Protein AF-A0A2V7JPR9-F1 (afdb_monomer)

Sequence (229 aa):
MPSESAWATNHPEKQADFDYRAVHLTAQTAKSLVQTFYNSAPTRSYFASCSNGGRQGLMEAERYPTDYDGILAGAPATHFGFGTFITGDFAAFEKRGGKIIIYHGGNDRPEANLEFFSSVRRRMGDTTVRNFLQLYVVPGMGHCGSGDEPNDIGQWVRPDDNPQHSLFSALEQWVENGVTPDGVIATKFAIDGDPKSSVVKTRRLCPYPQVAAWNRRGGAQDAANYECP

Nearest PDB structures (foldseek):
  6g21-assembly2_B  TM=9.063E-01  e=2.016E-18  Aspergillus oryzae RIB40
  4u39-assembly5_E  TM=3.024E-01  e=7.955E-01  Bacillus subtilis
  4u39-assembly3_C  TM=2.930E-01  e=1.027E+00  Bacillus subtilis
  7ojd-assembly1_A  TM=2.219E-01  e=2.684E-01  Staphylococcus aureus
  7oja-assembly1_A  TM=2.220E-01  e=5.421E-01  Staphylococcus aureus

Radius of gyration: 18.31 Å; Cα contacts (8 Å, |Δi|>4): 454; chains: 1; bounding box: 47×38×59 Å

Solvent-accessible surface area (backbone atoms only — not comparable to full-atom values): 12239 Å² total; per-residue (Å²): 129,82,59,96,63,57,79,43,65,97,27,71,69,55,42,41,34,73,42,58,45,47,64,54,54,49,45,57,50,50,46,52,49,43,23,66,75,69,75,43,67,72,94,72,40,74,43,73,35,41,33,67,43,7,26,44,44,53,39,37,37,52,76,40,38,85,66,39,39,27,31,40,21,22,41,44,42,48,79,44,75,77,91,37,62,62,88,60,62,40,62,69,17,45,76,75,61,25,33,37,40,35,37,32,18,54,64,46,73,41,63,66,57,56,50,48,55,51,48,29,32,73,72,65,32,65,72,55,35,69,74,28,47,47,38,33,66,36,60,50,6,25,78,80,27,59,61,91,33,33,38,43,33,35,78,57,98,60,88,91,63,45,44,57,41,7,56,50,42,23,43,50,39,28,58,77,70,66,46,73,73,77,42,36,34,19,35,21,37,73,42,82,89,36,88,88,42,56,80,73,34,32,35,42,38,18,50,58,91,38,60,51,43,72,71,83,77,59,60,91,52,40,28,91,33,36,44,61,115

Foldseek 3Di:
DPPPCNVPVVCVVVLCCLQAVVVVVVLVVVQVVCCVPVVDGDPFFEQFDEECSLLRQLSCLQPVLPSGQEYEREPYPCPDDRNNHRQLPNVVNLVVNGAYEYEYEPAAPCVVVVVVLVNNCVVVNPVSCQQHYFYWYHYQAYGQGDGPAQGQQQSDDDPPDDLQRHPVNVRVCCSPVVDHDQWHKRFDFPDGPDPVGDTDFIAIIGTPPWGWDACVPDDPRYRVRTDTD

Mean predicted aligned error: 4.13 Å

pLDDT: mean 93.52, std 7.87, range [44.34, 98.88]

Structure (mmCIF, N/CA/C/O backbone):
data_AF-A0A2V7JPR9-F1
#
_entry.id   AF-A0A2V7JPR9-F1
#
loop_
_atom_site.group_PDB
_atom_site.id
_atom_site.type_symbol
_atom_site.label_atom_id
_atom_site.label_alt_id
_atom_site.label_comp_id
_atom_site.label_asym_id
_atom_site.label_entity_id
_atom_site.label_seq_id
_atom_site.pdbx_PDB_ins_code
_atom_site.Cartn_x
_atom_site.Cartn_y
_atom_site.Cartn_z
_atom_site.occupancy
_atom_site.B_iso_or_equiv
_atom_site.auth_seq_id
_atom_site.auth_comp_id
_atom_site.auth_asym_id
_atom_site.auth_atom_id
_atom_site.pdbx_PDB_model_num
ATOM 1 N N . MET A 1 1 ? 24.780 16.606 21.761 1.00 44.34 1 MET A N 1
ATOM 2 C CA . MET A 1 1 ? 23.496 16.747 21.043 1.00 44.34 1 MET A CA 1
ATOM 3 C C . MET A 1 1 ? 22.529 15.745 21.654 1.00 44.34 1 MET A C 1
ATOM 5 O O . MET A 1 1 ? 23.002 14.653 21.958 1.00 44.34 1 MET A O 1
ATOM 9 N N . PRO A 1 2 ? 21.253 16.082 21.914 1.00 56.41 2 PRO A N 1
ATOM 10 C CA . PRO A 1 2 ? 20.282 15.060 22.297 1.00 56.41 2 PRO A CA 1
ATOM 11 C C . PRO A 1 2 ? 20.225 13.996 21.191 1.00 56.41 2 PRO A C 1
ATOM 13 O O . PRO A 1 2 ? 20.361 14.343 20.018 1.00 56.41 2 PRO A O 1
ATOM 16 N N . SER A 1 3 ? 20.073 12.717 21.546 1.00 73.50 3 SER A N 1
ATOM 17 C CA . SER A 1 3 ? 19.826 11.682 20.537 1.00 73.50 3 SER A CA 1
ATOM 18 C C . SER A 1 3 ? 18.516 11.989 19.808 1.00 73.50 3 SER A C 1
ATOM 20 O O . SER A 1 3 ? 17.591 12.538 20.409 1.00 73.50 3 SER A O 1
ATOM 22 N N . GLU A 1 4 ? 18.404 11.611 18.534 1.00 70.94 4 GLU A N 1
ATOM 23 C CA . GLU A 1 4 ? 17.178 11.811 17.736 1.00 70.94 4 GLU A CA 1
ATOM 24 C C . GLU A 1 4 ? 15.924 11.197 18.395 1.00 70.94 4 GLU A C 1
ATOM 26 O O . GLU A 1 4 ? 14.803 11.626 18.145 1.00 70.94 4 GLU A O 1
ATOM 31 N N . SER A 1 5 ? 16.110 10.240 19.308 1.00 77.81 5 SER A N 1
ATOM 32 C CA . SER A 1 5 ? 15.065 9.572 20.090 1.00 77.81 5 SER A CA 1
ATOM 33 C C . SER A 1 5 ? 14.704 10.241 21.426 1.00 77.81 5 SER A C 1
ATOM 35 O O . SER A 1 5 ? 13.838 9.736 22.140 1.00 77.81 5 SER A O 1
ATOM 37 N N . ALA A 1 6 ? 15.325 11.367 21.798 1.00 85.38 6 ALA A N 1
ATOM 38 C CA . ALA A 1 6 ? 15.139 11.985 23.117 1.00 85.38 6 ALA A CA 1
ATOM 39 C C . ALA A 1 6 ? 13.687 12.415 23.407 1.00 85.38 6 ALA A C 1
ATOM 41 O O . ALA A 1 6 ? 13.301 12.518 24.569 1.00 85.38 6 ALA A O 1
ATOM 42 N N . TRP A 1 7 ? 12.871 12.625 22.368 1.00 88.44 7 TRP A N 1
ATOM 43 C CA . TRP A 1 7 ? 11.451 12.952 22.508 1.00 88.44 7 TRP A CA 1
ATOM 44 C C . TRP A 1 7 ? 10.634 11.830 23.166 1.00 88.44 7 TRP A C 1
ATOM 46 O O . TRP A 1 7 ? 9.613 12.130 23.783 1.00 88.44 7 TRP A O 1
ATOM 56 N N . ALA A 1 8 ? 11.068 10.571 23.034 1.00 87.12 8 ALA A N 1
ATOM 57 C CA . ALA A 1 8 ? 10.346 9.389 23.501 1.00 87.12 8 ALA A CA 1
ATOM 58 C C . ALA A 1 8 ? 10.724 8.988 24.934 1.00 87.12 8 ALA A C 1
ATOM 60 O O . ALA A 1 8 ? 9.938 8.341 25.627 1.00 87.12 8 ALA A O 1
ATOM 61 N N . THR A 1 9 ? 11.920 9.352 25.399 1.00 87.44 9 THR A N 1
ATOM 62 C CA . THR A 1 9 ? 12.427 8.958 26.719 1.00 87.44 9 THR A CA 1
ATOM 63 C C . THR A 1 9 ? 11.515 9.480 27.829 1.00 87.44 9 THR A C 1
ATOM 65 O O . THR A 1 9 ? 11.311 10.683 27.940 1.00 87.44 9 THR A O 1
ATOM 68 N N . ASN A 1 10 ? 10.986 8.582 28.667 1.00 89.19 10 ASN A N 1
ATOM 69 C CA . ASN A 1 10 ? 10.037 8.894 29.750 1.00 89.19 10 ASN A CA 1
ATOM 70 C C . ASN A 1 10 ? 8.722 9.567 29.296 1.00 89.19 10 ASN A C 1
ATOM 72 O O . ASN A 1 10 ? 8.039 10.180 30.112 1.00 89.19 10 ASN A O 1
ATOM 76 N N . HIS A 1 11 ? 8.352 9.416 28.020 1.00 91.62 11 HIS A N 1
ATOM 77 C CA . HIS A 1 11 ? 7.120 9.949 27.430 1.00 91.62 11 HIS A CA 1
ATOM 78 C C . HIS A 1 11 ? 6.268 8.823 26.815 1.00 91.62 11 HIS A C 1
ATOM 80 O O . HIS A 1 11 ? 6.184 8.715 25.585 1.00 91.62 11 HIS A O 1
ATOM 86 N N . PRO A 1 12 ? 5.660 7.943 27.636 1.00 90.44 12 PRO A N 1
ATOM 87 C CA . PRO A 1 12 ? 4.890 6.796 27.147 1.00 90.44 12 PRO A CA 1
ATOM 88 C C . PRO A 1 12 ? 3.707 7.198 26.253 1.00 90.44 12 PRO A C 1
ATOM 90 O O . PRO A 1 12 ? 3.334 6.455 25.350 1.00 90.44 12 PRO A O 1
ATOM 93 N N . GLU A 1 13 ? 3.137 8.385 26.455 1.00 93.81 13 GLU A N 1
ATOM 94 C CA . GLU A 1 13 ? 2.091 8.946 25.605 1.00 93.81 13 GLU A CA 1
ATOM 95 C C . GLU A 1 13 ? 2.584 9.218 24.182 1.00 93.81 13 GLU A C 1
ATOM 97 O O . GLU A 1 13 ? 1.900 8.851 23.230 1.00 93.81 13 GLU A O 1
ATOM 102 N N . LYS A 1 14 ? 3.788 9.781 24.031 1.00 92.62 14 LYS A N 1
ATOM 103 C CA . LYS A 1 14 ? 4.365 10.058 22.713 1.00 92.62 14 LYS A CA 1
ATOM 104 C C . LYS A 1 14 ? 4.789 8.767 22.023 1.00 92.62 14 LYS A C 1
ATOM 106 O O . LYS A 1 14 ? 4.638 8.655 20.811 1.00 92.62 14 LYS A O 1
ATOM 111 N N . GLN A 1 15 ? 5.316 7.805 22.786 1.00 89.62 15 GLN A N 1
ATOM 112 C CA . GLN A 1 15 ? 5.610 6.465 22.269 1.00 89.62 15 GLN A CA 1
ATOM 113 C C . GLN A 1 15 ? 4.332 5.841 21.704 1.00 89.62 15 GLN A C 1
ATOM 115 O O . GLN A 1 15 ? 4.295 5.496 20.534 1.00 89.62 15 GLN A O 1
ATOM 120 N N . ALA A 1 16 ? 3.239 5.825 22.474 1.00 91.94 16 ALA A N 1
ATOM 121 C CA . ALA A 1 16 ? 1.956 5.317 21.993 1.00 91.94 16 ALA A CA 1
ATOM 122 C C . ALA A 1 16 ? 1.450 6.053 20.739 1.00 91.94 16 ALA A C 1
ATOM 124 O O . ALA A 1 16 ? 0.944 5.402 19.824 1.00 91.94 16 ALA A O 1
ATOM 125 N N . ASP A 1 17 ? 1.594 7.383 20.673 1.00 94.19 17 ASP A N 1
ATOM 126 C CA . ASP A 1 17 ? 1.234 8.175 19.488 1.00 94.19 17 ASP A CA 1
ATOM 127 C C . ASP A 1 17 ? 2.016 7.754 18.247 1.00 94.19 17 ASP A C 1
ATOM 129 O O . ASP A 1 17 ? 1.410 7.519 17.200 1.00 94.19 17 ASP A O 1
ATOM 133 N N . PHE A 1 18 ? 3.334 7.609 18.368 1.00 91.81 18 PHE A N 1
ATOM 134 C CA . PHE A 1 18 ? 4.186 7.159 17.273 1.00 91.81 18 PHE A CA 1
ATOM 135 C C . PHE A 1 18 ? 3.896 5.708 16.878 1.00 91.81 18 PHE A C 1
ATOM 137 O O . PHE A 1 18 ? 3.813 5.395 15.687 1.00 91.81 18 PHE A O 1
ATOM 144 N N . ASP A 1 19 ? 3.715 4.833 17.866 1.00 90.56 19 ASP A N 1
ATOM 145 C CA . ASP A 1 19 ? 3.612 3.398 17.661 1.00 90.56 19 ASP A CA 1
ATOM 146 C C . ASP A 1 19 ? 2.301 3.025 16.969 1.00 90.56 19 ASP A C 1
ATOM 148 O O . ASP A 1 19 ? 2.327 2.268 15.996 1.00 90.56 19 ASP A O 1
ATOM 152 N N . TYR A 1 20 ? 1.167 3.559 17.435 1.00 93.25 20 TYR A N 1
ATOM 153 C CA . TYR A 1 20 ? -0.151 3.125 16.956 1.00 93.25 20 TYR A CA 1
ATOM 154 C C . TYR A 1 20 ? -1.295 4.139 17.118 1.00 93.25 20 TYR A C 1
ATOM 156 O O . TYR A 1 20 ? -2.295 4.025 16.423 1.00 93.25 20 TYR A O 1
ATOM 164 N N . ARG A 1 21 ? -1.226 5.105 18.041 1.00 95.75 21 ARG A N 1
ATOM 165 C CA . ARG A 1 21 ? -2.411 5.895 18.425 1.00 95.75 21 ARG A CA 1
ATOM 166 C C . ARG A 1 21 ? -2.691 7.070 17.489 1.00 95.75 21 ARG A C 1
ATOM 168 O O . ARG A 1 21 ? -3.856 7.397 17.274 1.00 95.75 21 ARG A O 1
ATOM 175 N N . ALA A 1 22 ? -1.666 7.715 16.931 1.00 97.06 22 ALA A N 1
ATOM 176 C CA . ALA A 1 22 ? -1.871 8.944 16.162 1.00 97.06 22 ALA A CA 1
ATOM 177 C C . ALA A 1 22 ? -2.653 8.714 14.857 1.00 97.06 22 ALA A C 1
ATOM 179 O O . ALA A 1 22 ? -3.511 9.529 14.506 1.00 97.06 22 ALA A O 1
ATOM 180 N N . VAL A 1 23 ? -2.388 7.611 14.148 1.00 97.94 23 VAL A N 1
ATOM 181 C CA . VAL A 1 23 ? -3.058 7.307 12.872 1.00 97.94 23 VAL A CA 1
ATOM 182 C C . VAL A 1 23 ? -4.518 6.922 13.109 1.00 97.94 23 VAL A C 1
ATOM 184 O O . VAL A 1 23 ? -5.390 7.535 12.496 1.00 97.94 23 VAL A O 1
ATOM 187 N N . HIS A 1 24 ? -4.786 6.062 14.090 1.00 98.44 24 HIS A N 1
ATOM 188 C CA . HIS A 1 24 ? -6.134 5.755 14.570 1.00 98.44 24 HIS A CA 1
ATOM 189 C C . HIS A 1 24 ? -6.972 7.003 14.894 1.00 98.44 24 HIS A C 1
ATOM 191 O O . HIS A 1 24 ? -8.067 7.204 14.362 1.00 98.44 24 HIS A O 1
ATOM 197 N N . LEU A 1 25 ? -6.450 7.900 15.743 1.00 98.56 25 LEU A N 1
ATOM 198 C CA . LEU A 1 25 ? -7.166 9.126 16.116 1.00 98.56 25 LEU A CA 1
ATOM 199 C C . LEU A 1 25 ? -7.398 10.042 14.909 1.00 98.56 25 LEU A C 1
ATOM 201 O O . LEU A 1 25 ? -8.446 10.688 14.816 1.00 98.56 25 LEU A O 1
ATOM 205 N N . THR A 1 26 ? -6.452 10.073 13.969 1.00 98.44 26 THR A N 1
ATOM 206 C CA . THR A 1 26 ? -6.608 10.799 12.705 1.00 98.44 26 THR A CA 1
ATOM 207 C C . THR A 1 26 ? -7.747 10.207 11.877 1.00 98.44 26 THR A C 1
ATOM 209 O O . THR A 1 26 ? -8.613 10.958 11.432 1.00 98.44 26 THR A O 1
ATOM 212 N N . ALA A 1 27 ? -7.809 8.879 11.733 1.00 98.44 27 ALA A N 1
ATOM 213 C CA . ALA A 1 27 ? -8.867 8.189 10.999 1.00 98.44 27 ALA A CA 1
ATOM 214 C C . ALA A 1 27 ? -10.252 8.478 11.599 1.00 98.44 27 ALA A C 1
ATOM 216 O O . ALA A 1 27 ? -11.172 8.888 10.888 1.00 98.44 27 ALA A O 1
ATOM 217 N N . GLN A 1 28 ? -10.397 8.333 12.920 1.00 98.56 28 GLN A N 1
ATOM 218 C CA . GLN A 1 28 ? -11.654 8.604 13.623 1.00 98.56 28 GLN A CA 1
ATOM 219 C C . GLN A 1 28 ? -12.096 10.064 13.478 1.00 98.56 28 GLN A C 1
ATOM 221 O O . GLN A 1 28 ? -13.255 10.342 13.155 1.00 98.56 28 GLN A O 1
ATOM 226 N N . THR A 1 29 ? -11.166 11.001 13.673 1.00 98.50 29 THR A N 1
ATOM 227 C CA . THR A 1 29 ? -11.451 12.437 13.579 1.00 98.50 29 THR A CA 1
ATOM 228 C C . THR A 1 29 ? -11.839 12.821 12.154 1.00 98.50 29 THR A C 1
ATOM 230 O O . THR A 1 29 ? -12.856 13.484 11.954 1.00 98.50 29 THR A O 1
ATOM 233 N N . ALA A 1 30 ? -11.089 12.355 11.152 1.00 98.19 30 ALA A N 1
ATOM 234 C CA . ALA A 1 30 ? -11.372 12.632 9.748 1.00 98.19 30 ALA A CA 1
ATOM 235 C C . ALA A 1 30 ? -12.748 12.097 9.330 1.00 98.19 30 ALA A C 1
ATOM 237 O O . ALA A 1 30 ? -13.525 12.829 8.722 1.00 98.19 30 ALA A O 1
ATOM 238 N N . LYS A 1 31 ? -13.102 10.863 9.715 1.00 98.50 31 LYS A N 1
ATOM 239 C CA . LYS A 1 31 ? -14.428 10.286 9.429 1.00 98.50 31 LYS A CA 1
ATOM 240 C C . LYS A 1 31 ? -15.564 11.099 10.053 1.00 98.50 31 LYS A C 1
ATOM 242 O O . LYS A 1 31 ? -16.579 11.324 9.397 1.00 98.50 31 LYS A O 1
ATOM 247 N N . SER A 1 32 ? -15.383 11.581 11.285 1.00 98.31 32 SER A N 1
ATOM 248 C CA . SER A 1 32 ? -16.358 12.449 11.960 1.00 98.31 32 SER A CA 1
ATOM 249 C C . SER A 1 32 ? -16.533 13.795 11.242 1.00 98.31 32 SER A C 1
ATOM 251 O O . SER A 1 32 ? -17.659 14.249 11.011 1.00 98.31 32 SER A O 1
ATOM 253 N N . LEU A 1 33 ? -15.425 14.409 10.812 1.00 98.38 33 LEU A N 1
ATOM 254 C CA . LEU A 1 33 ? -15.447 15.653 10.041 1.00 98.38 33 LEU A CA 1
ATOM 255 C C . LEU A 1 33 ? -16.121 15.466 8.676 1.00 98.38 33 LEU A C 1
ATOM 257 O O . LEU A 1 33 ? -16.974 16.273 8.314 1.00 98.38 33 LEU A O 1
ATOM 261 N N . VAL A 1 34 ? -15.803 14.388 7.953 1.00 98.31 34 VAL A N 1
ATOM 262 C CA . VAL A 1 34 ? -16.438 14.037 6.670 1.00 98.31 34 VAL A CA 1
ATOM 263 C C . VAL A 1 34 ? -17.946 13.857 6.845 1.00 98.31 34 VAL A C 1
ATOM 265 O O . VAL A 1 34 ? -18.715 14.487 6.122 1.00 98.31 34 VAL A O 1
ATOM 268 N N . GLN A 1 35 ? -18.379 13.083 7.846 1.00 97.81 35 GLN A N 1
ATOM 269 C CA . GLN A 1 35 ? -19.799 12.891 8.156 1.00 97.81 35 GLN A CA 1
ATOM 270 C C . GLN A 1 35 ? -20.510 14.213 8.451 1.00 97.81 35 GLN A C 1
ATOM 272 O O . GLN A 1 35 ? -21.629 14.422 7.989 1.00 97.81 35 GLN A O 1
ATOM 277 N N . THR A 1 36 ? -19.875 15.100 9.215 1.00 98.25 36 THR A N 1
ATOM 278 C CA . THR A 1 36 ? -20.460 16.394 9.589 1.00 98.25 36 THR A CA 1
ATOM 279 C C . THR A 1 36 ? -20.555 17.332 8.388 1.00 98.25 36 THR A C 1
ATOM 281 O O . THR A 1 36 ? -21.572 17.991 8.198 1.00 98.25 36 THR A O 1
ATOM 284 N N . PHE A 1 37 ? -19.508 17.387 7.565 1.00 98.38 37 PHE A N 1
ATOM 285 C CA . PHE A 1 37 ? -19.422 18.316 6.442 1.00 98.38 37 PHE A CA 1
ATOM 286 C C . PHE A 1 37 ? -20.285 17.885 5.249 1.00 98.38 37 PHE A C 1
ATOM 288 O O . PHE A 1 37 ? -20.981 18.711 4.664 1.00 98.38 37 PHE A O 1
ATOM 295 N N . TYR A 1 38 ? -20.269 16.595 4.901 1.00 97.88 38 TYR A N 1
ATOM 296 C CA . TYR A 1 38 ? -20.992 16.051 3.744 1.00 97.88 38 TYR A CA 1
ATOM 297 C C . TYR A 1 38 ? -22.357 15.450 4.096 1.00 97.88 38 TYR A C 1
ATOM 299 O O . TYR A 1 38 ? -23.067 14.983 3.208 1.00 97.88 38 TYR A O 1
ATOM 307 N N . ASN A 1 39 ? -22.728 15.435 5.380 1.00 97.62 39 ASN A N 1
ATOM 308 C CA . ASN A 1 39 ? -23.934 14.780 5.892 1.00 97.62 39 ASN A CA 1
ATOM 309 C C . ASN A 1 39 ? -24.021 13.273 5.548 1.00 97.62 39 ASN A C 1
ATOM 311 O O . ASN A 1 39 ? -25.103 12.691 5.509 1.00 97.62 39 ASN A O 1
ATOM 315 N N . SER A 1 40 ? -22.876 12.632 5.297 1.00 97.75 40 SER A N 1
ATOM 316 C CA . SER A 1 40 ? -22.760 11.201 5.010 1.00 97.75 40 SER A CA 1
ATOM 317 C C . SER A 1 40 ? -21.389 10.684 5.426 1.00 97.75 40 SER A C 1
ATOM 319 O O . SER A 1 40 ? -20.372 11.337 5.189 1.00 97.75 40 SER A O 1
ATOM 321 N N . ALA A 1 41 ? -21.357 9.486 6.002 1.00 95.50 41 ALA A N 1
ATOM 322 C CA . ALA A 1 41 ? -20.122 8.790 6.320 1.00 95.50 41 ALA A CA 1
ATOM 323 C C . ALA A 1 41 ? -19.415 8.399 5.016 1.00 95.50 41 ALA A C 1
ATOM 325 O O . ALA A 1 41 ? -20.089 8.177 4.000 1.00 95.50 41 ALA A O 1
ATOM 326 N N . PRO A 1 42 ? -18.076 8.283 5.025 1.00 96.88 42 PRO A N 1
ATOM 327 C CA . PRO A 1 42 ? -17.374 7.704 3.893 1.00 96.88 42 PRO A CA 1
ATOM 328 C C . PRO A 1 42 ? -17.858 6.268 3.666 1.00 96.88 42 PRO A C 1
ATOM 330 O O . PRO A 1 42 ? -17.981 5.484 4.607 1.00 96.88 42 PRO A O 1
ATOM 333 N N . THR A 1 43 ? -18.131 5.922 2.410 1.00 96.69 43 THR A N 1
ATOM 334 C CA . THR A 1 43 ? -18.538 4.565 2.016 1.00 96.69 43 THR A CA 1
ATOM 335 C C . THR A 1 43 ? -17.372 3.583 2.066 1.00 96.69 43 THR A C 1
ATOM 337 O O . THR A 1 43 ? -17.589 2.396 2.313 1.00 96.69 43 THR A O 1
ATOM 340 N N . ARG A 1 44 ? -16.151 4.078 1.838 1.00 97.62 44 ARG A N 1
ATOM 341 C CA . ARG A 1 44 ? -14.880 3.360 1.951 1.00 97.62 44 ARG A CA 1
ATOM 342 C C . ARG A 1 44 ? -13.804 4.268 2.533 1.00 97.62 44 ARG A C 1
ATOM 344 O O . ARG A 1 44 ? -13.884 5.490 2.413 1.00 97.62 44 ARG A O 1
ATOM 351 N N . SER A 1 45 ? -12.794 3.676 3.158 1.00 98.31 45 SER A N 1
ATOM 352 C CA . SER A 1 45 ? -11.637 4.394 3.690 1.00 98.31 45 SER A CA 1
ATOM 353 C C . SER A 1 45 ? -10.336 3.699 3.301 1.00 98.31 45 SER A C 1
ATOM 355 O O . SER A 1 45 ? -10.219 2.483 3.426 1.00 98.31 45 SER A O 1
ATOM 357 N N . TYR A 1 46 ? -9.350 4.473 2.849 1.00 98.19 46 TYR A N 1
ATOM 358 C CA . TYR A 1 46 ? -8.080 3.954 2.346 1.00 98.19 46 TYR A CA 1
ATOM 359 C C . TYR A 1 46 ? -6.892 4.602 3.050 1.00 98.19 46 TYR A C 1
ATOM 361 O O . TYR A 1 46 ? -6.929 5.788 3.378 1.00 98.19 46 TYR A O 1
ATOM 369 N N . PHE A 1 47 ? -5.828 3.824 3.236 1.00 98.19 47 PHE A N 1
ATOM 370 C CA . PHE A 1 47 ? -4.535 4.301 3.712 1.00 98.19 47 PHE A CA 1
ATOM 371 C C . PHE A 1 47 ? -3.459 3.964 2.680 1.00 98.19 47 PHE A C 1
ATOM 373 O O . PHE A 1 47 ? -3.353 2.817 2.251 1.00 98.19 47 PHE A O 1
ATOM 380 N N . ALA A 1 48 ? -2.636 4.937 2.298 1.00 97.12 48 ALA A N 1
ATOM 381 C CA . ALA A 1 48 ? -1.520 4.731 1.381 1.00 97.12 48 ALA A CA 1
ATOM 382 C C . ALA A 1 48 ? -0.304 5.516 1.865 1.00 97.12 48 ALA A C 1
ATOM 384 O O . ALA A 1 48 ? -0.347 6.741 1.977 1.00 97.12 48 ALA A O 1
ATOM 385 N N . SER A 1 49 ? 0.774 4.810 2.195 1.00 96.81 49 SER A N 1
ATOM 386 C CA . SER A 1 49 ? 2.019 5.438 2.638 1.00 96.81 49 SER A CA 1
ATOM 387 C C . SER A 1 49 ? 3.190 4.467 2.525 1.00 96.81 49 SER A C 1
ATOM 389 O O . SER A 1 49 ? 3.008 3.289 2.218 1.00 96.81 49 SER A O 1
ATOM 391 N N . CYS A 1 50 ? 4.403 4.953 2.777 1.00 97.44 50 CYS A N 1
ATOM 392 C CA . CYS A 1 50 ? 5.626 4.175 2.641 1.00 97.44 50 CYS A CA 1
ATOM 393 C C . CYS A 1 50 ? 6.552 4.303 3.861 1.00 97.44 50 CYS A C 1
ATOM 395 O O . CYS A 1 50 ? 6.416 5.232 4.658 1.00 97.44 50 CYS A O 1
ATOM 397 N N . SER A 1 51 ? 7.499 3.375 4.026 1.00 95.62 51 SER A N 1
ATOM 398 C CA . SER A 1 51 ? 8.502 3.374 5.093 1.00 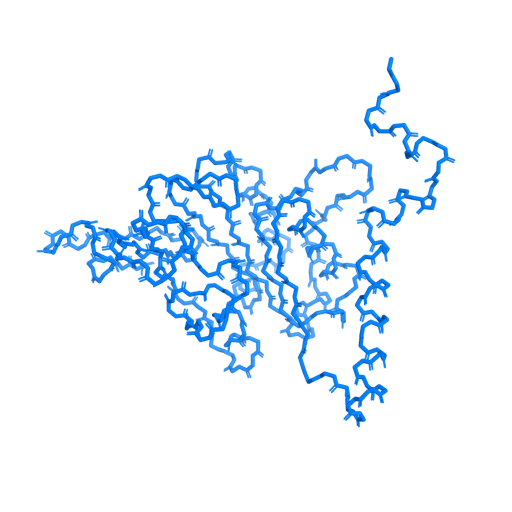95.62 51 SER A CA 1
ATOM 399 C C . SER A 1 51 ? 7.853 3.218 6.474 1.00 95.62 51 SER A C 1
ATOM 401 O O . SER A 1 51 ? 7.081 2.279 6.705 1.00 95.62 51 SER A O 1
ATOM 403 N N . ASN A 1 52 ? 8.091 4.148 7.402 1.00 94.56 52 ASN A N 1
ATOM 404 C CA . ASN A 1 52 ? 7.349 4.196 8.663 1.00 94.56 52 ASN A CA 1
ATOM 405 C C . ASN A 1 52 ? 5.830 4.329 8.444 1.00 94.56 52 ASN A C 1
ATOM 407 O O . ASN A 1 52 ? 5.050 3.779 9.214 1.00 94.56 52 ASN A O 1
ATOM 411 N N . GLY A 1 53 ? 5.400 4.988 7.367 1.00 96.00 53 GLY A N 1
ATOM 412 C CA . GLY A 1 53 ? 3.993 5.036 6.987 1.00 96.00 53 GLY A CA 1
ATOM 413 C C . GLY A 1 53 ? 3.450 3.670 6.568 1.00 96.00 53 GLY A C 1
ATOM 414 O O . GLY A 1 53 ? 2.353 3.299 6.969 1.00 96.00 53 GLY A O 1
ATOM 415 N N . GLY A 1 54 ? 4.237 2.863 5.849 1.00 97.06 54 GLY A N 1
ATOM 416 C CA . GLY A 1 54 ? 3.863 1.483 5.523 1.00 97.06 54 GLY A CA 1
ATOM 417 C C . GLY A 1 54 ? 3.675 0.633 6.784 1.00 97.06 54 GLY A C 1
ATOM 418 O O . GLY A 1 54 ? 2.703 -0.112 6.896 1.00 97.06 54 GLY A O 1
ATOM 419 N N . ARG A 1 55 ? 4.558 0.803 7.778 1.00 96.38 55 ARG A N 1
ATOM 420 C CA . ARG A 1 55 ? 4.402 0.189 9.106 1.00 96.38 55 ARG A CA 1
ATOM 421 C C . ARG A 1 55 ? 3.122 0.660 9.799 1.00 96.38 55 ARG A C 1
ATOM 423 O O . ARG A 1 55 ? 2.389 -0.165 10.329 1.00 96.38 55 ARG A O 1
ATOM 430 N N . GLN A 1 56 ? 2.841 1.961 9.795 1.00 97.25 56 GLN A N 1
ATOM 431 C CA . GLN A 1 56 ? 1.613 2.501 10.379 1.00 97.25 56 GLN A CA 1
ATOM 432 C C . GLN A 1 56 ? 0.366 1.889 9.733 1.00 97.25 56 GLN A C 1
ATOM 434 O O . GLN A 1 56 ? -0.508 1.438 10.459 1.00 97.25 56 GLN A O 1
ATOM 439 N N . GLY A 1 57 ? 0.320 1.770 8.403 1.00 97.88 57 GLY A N 1
ATOM 440 C CA . GLY A 1 57 ? -0.791 1.111 7.713 1.00 97.88 57 GLY A CA 1
ATOM 441 C C . GLY A 1 57 ? -0.996 -0.335 8.175 1.00 97.88 57 GLY A C 1
ATOM 442 O O . GLY A 1 57 ? -2.107 -0.731 8.510 1.00 97.88 57 GLY A O 1
ATOM 443 N N . LEU A 1 58 ? 0.079 -1.120 8.275 1.00 97.88 58 LEU A N 1
ATOM 444 C CA . LEU A 1 58 ? -0.015 -2.490 8.790 1.00 97.88 58 LEU A CA 1
ATOM 445 C C . LEU A 1 58 ? -0.407 -2.544 10.280 1.00 97.88 58 LEU A C 1
ATOM 447 O O . LEU A 1 58 ? -1.155 -3.431 10.680 1.00 97.88 58 LEU A O 1
ATOM 451 N N . MET A 1 59 ? 0.040 -1.590 11.100 1.00 96.81 59 MET A N 1
ATOM 452 C CA . MET A 1 59 ? -0.391 -1.473 12.498 1.00 96.81 59 MET A CA 1
ATOM 453 C C . MET A 1 59 ? -1.894 -1.182 12.606 1.00 96.81 59 MET A C 1
ATOM 455 O O . MET A 1 59 ? -2.567 -1.769 13.450 1.00 96.81 59 MET A O 1
ATOM 459 N N . GLU A 1 60 ? -2.439 -0.330 11.735 1.00 98.44 60 GLU A N 1
ATOM 460 C CA . GLU A 1 60 ? -3.881 -0.069 11.669 1.00 98.44 60 GLU A CA 1
ATOM 461 C C . GLU A 1 60 ? -4.654 -1.346 11.313 1.00 98.44 60 GLU A C 1
ATOM 463 O O . GLU A 1 60 ? -5.640 -1.656 11.974 1.00 98.44 60 GLU A O 1
ATOM 468 N N . ALA A 1 61 ? -4.180 -2.148 10.351 1.00 98.44 61 ALA A N 1
ATOM 469 C CA . ALA A 1 61 ? -4.813 -3.433 10.035 1.00 98.44 61 ALA A CA 1
ATOM 470 C C . ALA A 1 61 ? -4.842 -4.395 11.237 1.00 98.44 61 ALA A C 1
ATOM 472 O O . ALA A 1 61 ? -5.863 -5.031 11.495 1.00 98.44 61 ALA A O 1
ATOM 473 N N . GLU A 1 62 ? -3.732 -4.517 11.967 1.00 96.69 62 GLU A N 1
ATOM 474 C CA . GLU A 1 62 ? -3.616 -5.450 13.096 1.00 96.69 62 GLU A CA 1
ATOM 475 C C . GLU A 1 62 ? -4.409 -4.981 14.324 1.00 96.69 62 GLU A C 1
ATOM 477 O O . GLU A 1 62 ? -5.098 -5.772 14.969 1.00 96.69 62 GLU A O 1
ATOM 482 N N . ARG A 1 63 ? -4.334 -3.687 14.653 1.00 96.69 63 ARG A N 1
ATOM 483 C CA . ARG A 1 63 ? -4.848 -3.153 15.921 1.00 96.69 63 ARG A CA 1
ATOM 484 C C . ARG A 1 63 ? -6.201 -2.458 15.807 1.00 96.69 63 ARG A C 1
ATOM 486 O O . ARG A 1 63 ? -6.988 -2.514 16.753 1.00 96.69 63 ARG A O 1
ATOM 493 N N . TYR A 1 64 ? -6.477 -1.823 14.673 1.00 98.25 64 TYR A N 1
ATOM 494 C CA . TYR A 1 64 ? -7.666 -1.004 14.427 1.00 98.25 64 TYR A CA 1
ATOM 495 C C . TYR A 1 64 ? -8.338 -1.399 13.106 1.00 98.25 64 TYR A C 1
ATOM 497 O O . TYR A 1 64 ? -8.495 -0.577 12.203 1.00 98.25 64 TYR A O 1
ATOM 505 N N . PRO A 1 65 ? -8.783 -2.661 12.965 1.00 98.44 65 PRO A N 1
ATOM 506 C CA . PRO A 1 65 ? -9.149 -3.224 11.667 1.00 98.44 65 PRO A CA 1
ATOM 507 C C . PRO A 1 65 ? -10.294 -2.475 10.963 1.00 98.44 65 PRO A C 1
ATOM 509 O O . PRO A 1 65 ? -10.470 -2.603 9.757 1.00 98.44 65 PRO A O 1
ATOM 512 N N . THR A 1 66 ? -11.088 -1.691 11.694 1.00 98.19 66 THR A N 1
ATOM 513 C CA . THR A 1 66 ? -12.214 -0.904 11.173 1.00 98.19 66 THR A CA 1
ATOM 514 C C . THR A 1 66 ? -11.828 0.465 10.613 1.00 98.19 66 THR A C 1
ATOM 516 O O . THR A 1 66 ? -12.693 1.183 10.100 1.00 98.19 66 THR A O 1
ATOM 519 N N . ASP A 1 67 ? -10.565 0.867 10.729 1.00 98.69 67 ASP A N 1
ATOM 520 C CA . ASP A 1 67 ? -10.148 2.213 10.347 1.00 98.69 67 ASP A CA 1
ATOM 521 C C . ASP A 1 67 ? -10.006 2.376 8.841 1.00 98.69 67 ASP A C 1
ATOM 523 O O . ASP A 1 67 ? -10.401 3.415 8.315 1.00 98.69 67 ASP A O 1
ATOM 527 N N . TYR A 1 68 ? -9.599 1.329 8.132 1.00 98.81 68 TYR A N 1
ATOM 528 C CA . TYR A 1 68 ? -9.476 1.347 6.678 1.00 98.81 68 TYR A CA 1
ATOM 529 C C . TYR A 1 68 ? -10.047 0.068 6.070 1.00 98.81 68 TYR A C 1
ATOM 531 O O . TYR A 1 68 ? -10.039 -0.990 6.691 1.00 98.81 68 TYR A O 1
ATOM 539 N N . ASP A 1 69 ? -10.569 0.164 4.855 1.00 98.88 69 ASP A N 1
ATOM 540 C CA . ASP A 1 69 ? -11.027 -0.969 4.049 1.00 98.88 69 ASP A CA 1
ATOM 541 C C . ASP A 1 69 ? -9.921 -1.448 3.097 1.00 98.88 69 ASP A C 1
ATOM 543 O O . ASP A 1 69 ? -9.834 -2.641 2.809 1.00 98.88 69 ASP A O 1
ATOM 547 N N . GLY A 1 70 ? -9.036 -0.543 2.666 1.00 98.75 70 GLY A N 1
ATOM 548 C CA . GLY A 1 70 ? -7.857 -0.854 1.860 1.00 98.75 70 GLY A CA 1
ATOM 549 C C . GLY A 1 70 ? -6.588 -0.180 2.383 1.00 98.75 70 GLY A C 1
ATOM 550 O O . GLY A 1 70 ? -6.607 1.005 2.715 1.00 98.75 70 GLY A O 1
ATOM 551 N N . ILE A 1 71 ? -5.474 -0.914 2.426 1.00 98.81 71 ILE A N 1
ATOM 552 C CA . ILE A 1 71 ? -4.156 -0.397 2.826 1.00 98.81 71 ILE A CA 1
ATOM 553 C C . ILE A 1 71 ? -3.109 -0.688 1.742 1.00 98.81 71 ILE A C 1
ATOM 555 O O . ILE A 1 71 ? -2.842 -1.845 1.425 1.00 98.81 71 ILE A O 1
ATOM 559 N N . LEU A 1 72 ? -2.467 0.359 1.220 1.00 98.62 72 LEU A N 1
ATOM 560 C CA . LEU A 1 72 ? -1.261 0.272 0.398 1.00 98.62 72 LEU A CA 1
ATOM 561 C C . LEU A 1 72 ? -0.038 0.602 1.266 1.00 98.62 72 LEU A C 1
ATOM 563 O O . LEU A 1 72 ? 0.207 1.761 1.607 1.00 98.62 72 LEU A O 1
ATOM 567 N N . ALA A 1 73 ? 0.725 -0.424 1.639 1.00 98.38 73 ALA A N 1
ATOM 568 C CA . ALA A 1 73 ? 1.879 -0.313 2.526 1.00 98.38 73 ALA A CA 1
ATOM 569 C C . ALA A 1 73 ? 3.194 -0.444 1.743 1.00 98.38 73 ALA A C 1
ATOM 571 O O . ALA A 1 73 ? 3.633 -1.539 1.390 1.00 98.38 73 ALA A O 1
ATOM 572 N N . G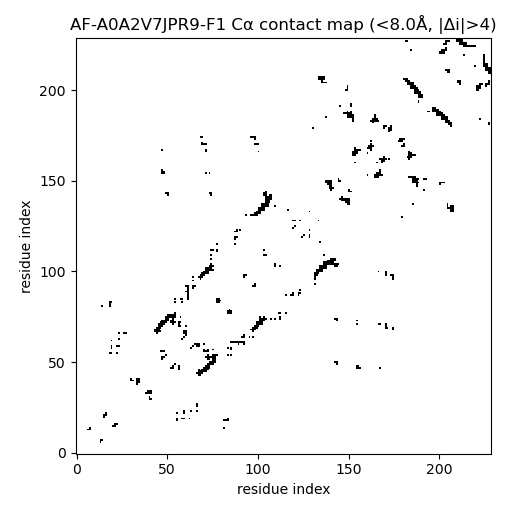LY A 1 74 ? 3.843 0.687 1.482 1.00 98.19 74 GLY A N 1
ATOM 573 C CA . GLY A 1 74 ? 5.145 0.745 0.825 1.00 98.19 74 GLY A CA 1
ATOM 574 C C . GLY A 1 74 ? 6.306 0.526 1.782 1.00 98.19 74 GLY A C 1
ATOM 575 O O . GLY A 1 74 ? 6.315 1.091 2.873 1.00 98.19 74 GLY A O 1
ATOM 576 N N . ALA A 1 75 ? 7.291 -0.263 1.365 1.00 97.44 75 ALA A N 1
ATOM 577 C CA . ALA A 1 75 ? 8.535 -0.552 2.077 1.00 97.44 75 ALA A CA 1
ATOM 578 C C . ALA A 1 75 ? 8.408 -0.542 3.619 1.00 97.44 75 ALA A C 1
ATOM 580 O O . ALA A 1 75 ? 9.091 0.241 4.285 1.00 97.44 75 ALA A O 1
ATOM 581 N N . PRO A 1 76 ? 7.475 -1.319 4.207 1.00 96.75 76 PRO A N 1
ATOM 582 C CA . PRO A 1 76 ? 7.044 -1.080 5.575 1.00 96.75 76 PRO A CA 1
ATOM 583 C C . PRO A 1 76 ? 8.171 -1.366 6.573 1.00 96.75 76 PRO A C 1
ATOM 585 O O . PRO A 1 76 ? 8.830 -2.404 6.513 1.00 96.75 76 PRO A O 1
ATOM 588 N N . ALA A 1 77 ? 8.373 -0.456 7.526 1.00 93.19 77 ALA A N 1
ATOM 589 C CA . ALA A 1 77 ? 9.342 -0.606 8.614 1.00 93.19 77 ALA A CA 1
ATOM 590 C C . ALA A 1 77 ? 8.828 -1.566 9.710 1.00 93.19 77 ALA A C 1
ATOM 592 O O . ALA A 1 77 ? 8.611 -1.169 10.853 1.00 93.19 77 ALA A O 1
ATOM 593 N N . THR A 1 78 ? 8.592 -2.831 9.356 1.00 83.88 78 THR A N 1
ATOM 594 C CA . THR A 1 78 ? 7.933 -3.855 10.198 1.00 83.88 78 THR A CA 1
ATOM 595 C C . THR A 1 78 ? 8.706 -4.248 11.462 1.00 83.88 78 THR A C 1
ATOM 597 O O . THR A 1 78 ? 8.119 -4.776 12.406 1.00 83.88 78 THR A O 1
ATOM 600 N N . HIS A 1 79 ? 10.001 -3.929 11.515 1.00 71.50 79 HIS A N 1
ATOM 601 C CA . HIS A 1 79 ? 10.896 -4.181 12.648 1.00 71.50 79 HIS A CA 1
ATOM 602 C C . HIS A 1 79 ? 11.531 -2.893 13.187 1.00 71.50 79 HIS A C 1
ATOM 604 O O . HIS A 1 79 ? 12.728 -2.839 13.473 1.00 71.50 79 HIS A O 1
ATOM 610 N N . PHE A 1 80 ? 10.738 -1.828 13.299 1.00 65.94 80 PHE A N 1
ATOM 611 C CA . PHE A 1 80 ? 11.154 -0.632 14.022 1.00 65.94 80 PHE A CA 1
ATOM 612 C C . PHE A 1 80 ? 11.166 -0.957 15.537 1.00 65.94 80 PHE A C 1
ATOM 614 O O . PHE A 1 80 ? 10.399 -1.792 16.012 1.00 65.94 80 PHE A O 1
ATOM 621 N N . GLY A 1 81 ? 12.111 -0.422 16.313 1.00 60.69 81 GLY A N 1
ATOM 622 C CA . GLY A 1 81 ? 12.170 -0.682 17.763 1.00 60.69 81 GLY A CA 1
ATOM 623 C C . GLY A 1 81 ? 10.974 -0.074 18.517 1.00 60.69 81 GLY A C 1
ATOM 624 O O . GLY A 1 81 ? 10.201 0.674 17.929 1.00 60.69 81 GLY A O 1
ATOM 625 N N . PHE A 1 82 ? 10.858 -0.344 19.827 1.00 58.72 82 PHE A N 1
ATOM 626 C CA . PHE A 1 82 ? 9.828 0.212 20.734 1.00 58.72 82 PHE A CA 1
ATOM 627 C C . PHE A 1 82 ? 8.376 -0.084 20.324 1.00 58.72 82 PHE A C 1
ATOM 629 O O . PHE A 1 82 ? 7.797 0.700 19.600 1.00 58.72 82 PHE A O 1
ATOM 636 N N . GLY A 1 83 ? 7.764 -1.194 20.766 1.00 60.88 83 GLY A N 1
ATOM 637 C CA . GLY A 1 83 ? 6.296 -1.395 20.682 1.00 60.88 83 GLY A CA 1
ATOM 638 C C . GLY A 1 83 ? 5.650 -1.393 19.281 1.00 60.88 83 GLY A C 1
ATOM 639 O O . GLY A 1 83 ? 4.461 -1.672 19.155 1.00 60.88 83 GLY A O 1
ATOM 640 N N . THR A 1 84 ? 6.423 -1.131 18.230 1.00 73.50 84 THR A N 1
ATOM 641 C CA . THR A 1 84 ? 5.985 -0.936 16.845 1.00 73.50 84 THR A CA 1
ATOM 642 C C . THR A 1 84 ? 6.019 -2.215 16.010 1.00 73.50 84 THR A C 1
ATOM 644 O O . THR A 1 84 ? 5.794 -2.174 14.798 1.00 73.50 84 THR A O 1
ATOM 647 N N . PHE A 1 85 ? 6.283 -3.348 16.663 1.00 79.81 85 PHE A N 1
ATOM 648 C CA . PHE A 1 85 ? 6.326 -4.665 16.050 1.00 79.81 85 PHE A CA 1
ATOM 649 C C . PHE A 1 85 ? 4.937 -5.077 15.560 1.00 79.81 85 PHE A C 1
ATOM 651 O O . PHE A 1 85 ? 3.977 -5.072 16.327 1.00 79.81 85 PHE A O 1
ATOM 658 N N . ILE A 1 86 ? 4.857 -5.461 14.290 1.00 89.31 86 ILE A N 1
ATOM 659 C CA . ILE A 1 86 ? 3.645 -6.005 13.675 1.00 89.31 86 ILE A CA 1
ATOM 660 C C . ILE A 1 86 ? 3.768 -7.524 13.702 1.00 89.31 86 ILE A C 1
ATOM 662 O O . ILE A 1 86 ? 4.720 -8.082 13.154 1.00 89.31 86 ILE A O 1
ATOM 666 N N . THR A 1 87 ? 2.823 -8.200 14.350 1.00 90.12 87 THR A N 1
ATOM 667 C CA . THR A 1 87 ? 2.861 -9.662 14.497 1.00 90.12 87 THR A CA 1
ATOM 668 C C . THR A 1 87 ? 2.413 -10.401 13.237 1.00 90.12 87 THR A C 1
ATOM 670 O O . THR A 1 87 ? 2.710 -11.590 13.086 1.00 90.12 87 THR A O 1
ATOM 673 N N . GLY A 1 88 ? 1.717 -9.707 12.333 1.00 92.50 88 GLY A N 1
ATOM 674 C CA . GLY A 1 88 ? 1.135 -10.278 11.126 1.00 92.50 88 GLY A CA 1
ATOM 675 C C . GLY A 1 88 ? -0.184 -11.003 11.389 1.00 92.50 88 GLY A C 1
ATOM 676 O O . GLY A 1 88 ? -0.591 -11.839 10.581 1.00 92.50 88 GLY A O 1
ATOM 677 N N . ASP A 1 89 ? -0.836 -10.736 12.524 1.00 94.88 89 ASP A N 1
ATOM 678 C CA . ASP A 1 89 ? -2.153 -11.283 12.842 1.00 94.88 89 ASP A CA 1
ATOM 679 C C . ASP A 1 89 ? -3.263 -10.366 12.326 1.00 94.88 89 ASP A C 1
ATOM 681 O O . ASP A 1 89 ? -3.834 -9.549 13.045 1.00 94.88 89 ASP A O 1
ATOM 685 N N . PHE A 1 90 ? -3.575 -10.508 11.043 1.00 98.12 90 PHE A N 1
ATOM 686 C CA . PHE A 1 90 ? -4.591 -9.695 10.379 1.00 98.12 90 PHE A CA 1
ATOM 687 C C . PHE A 1 90 ? -5.975 -10.354 10.365 1.00 98.12 90 PHE A C 1
ATOM 689 O O . PHE A 1 90 ? -6.821 -9.975 9.558 1.00 98.12 90 PHE A O 1
ATOM 696 N N . ALA A 1 91 ? -6.244 -11.339 11.231 1.00 98.19 91 ALA A N 1
ATOM 697 C CA . ALA A 1 91 ? -7.482 -12.124 11.178 1.00 98.19 91 ALA A CA 1
ATOM 698 C C . ALA A 1 91 ? -8.752 -11.263 11.295 1.00 98.19 91 ALA A C 1
ATOM 700 O O . ALA A 1 91 ? -9.732 -11.496 10.591 1.00 98.19 91 ALA A O 1
ATOM 701 N N . ALA A 1 92 ? -8.746 -10.238 12.153 1.00 98.44 92 ALA A N 1
ATOM 702 C CA . ALA A 1 92 ? -9.890 -9.338 12.293 1.00 98.44 92 ALA A CA 1
ATOM 703 C C . ALA A 1 92 ? -10.098 -8.447 11.052 1.00 98.44 92 ALA A C 1
ATOM 705 O O . ALA A 1 92 ? -11.241 -8.182 10.676 1.00 98.44 92 ALA A O 1
ATOM 706 N N . PHE A 1 93 ? -9.007 -8.015 10.412 1.00 98.81 93 PHE A N 1
ATOM 707 C CA . PHE A 1 93 ? -9.027 -7.211 9.188 1.00 98.81 93 PHE A CA 1
ATOM 708 C C . PHE A 1 93 ? -9.491 -8.025 7.974 1.00 98.81 93 PHE A C 1
ATOM 710 O O . PHE A 1 93 ? -10.365 -7.590 7.225 1.00 98.81 93 PHE A O 1
ATOM 717 N N . GLU A 1 94 ? -8.970 -9.244 7.829 1.00 98.56 94 GLU A N 1
ATOM 718 C CA . GLU A 1 94 ? -9.376 -10.196 6.794 1.00 98.56 94 GLU A CA 1
ATOM 719 C C . GLU A 1 94 ? -10.862 -10.547 6.921 1.00 98.56 94 GLU A C 1
ATOM 721 O O . GLU A 1 94 ? -11.615 -10.384 5.961 1.00 98.56 94 GLU A O 1
ATOM 726 N N . LYS A 1 95 ? -11.318 -10.915 8.127 1.00 98.31 95 LYS A N 1
ATOM 727 C CA . LYS A 1 95 ? -12.699 -11.357 8.372 1.00 98.31 95 LYS A CA 1
ATOM 728 C C . LYS A 1 95 ? -13.748 -10.299 8.028 1.00 98.31 95 LYS A C 1
ATOM 730 O O . LYS A 1 95 ? -14.867 -10.646 7.653 1.00 98.31 95 LYS A O 1
ATOM 735 N N . ARG A 1 96 ? -13.421 -9.011 8.173 1.00 98.06 96 ARG A N 1
ATOM 736 C CA . ARG A 1 96 ? -14.325 -7.908 7.795 1.00 98.06 96 ARG A CA 1
ATOM 737 C C . ARG A 1 96 ? -14.246 -7.529 6.311 1.00 98.06 96 ARG A C 1
ATOM 739 O O . ARG A 1 96 ? -14.984 -6.644 5.890 1.00 98.06 96 ARG A O 1
ATOM 746 N N . GLY A 1 97 ? -13.370 -8.174 5.540 1.00 98.38 97 GLY A N 1
ATOM 747 C CA . GLY A 1 97 ? -13.214 -7.973 4.101 1.00 98.38 97 GLY A CA 1
ATOM 748 C C . GLY A 1 97 ? -12.132 -6.973 3.689 1.00 98.38 97 GLY A C 1
ATOM 749 O O . GLY A 1 97 ? -12.052 -6.666 2.500 1.00 98.38 97 GLY A O 1
ATOM 750 N N . GLY A 1 98 ? -11.302 -6.487 4.618 1.00 98.81 98 GLY A N 1
ATOM 751 C CA . GLY A 1 98 ? -10.248 -5.520 4.310 1.00 98.81 98 GLY A CA 1
ATOM 752 C C . GLY A 1 98 ? -9.188 -6.087 3.361 1.00 98.81 98 GLY A C 1
ATOM 753 O O . GLY A 1 98 ? -8.949 -7.296 3.360 1.00 98.81 98 GLY A O 1
ATOM 754 N N . LYS A 1 99 ? -8.553 -5.228 2.552 1.00 98.88 99 LYS A N 1
ATOM 755 C CA . LYS A 1 99 ? -7.493 -5.600 1.595 1.00 98.88 99 LYS A CA 1
ATOM 756 C C . LYS A 1 99 ? -6.188 -4.857 1.866 1.00 98.88 99 LYS A C 1
ATOM 758 O O . LYS A 1 99 ? -6.194 -3.683 2.223 1.00 98.88 99 LYS A O 1
ATOM 763 N N . ILE A 1 100 ? -5.065 -5.538 1.683 1.00 98.88 100 ILE A N 1
ATOM 764 C CA . ILE A 1 100 ? -3.719 -5.001 1.852 1.00 98.88 100 ILE A CA 1
ATOM 765 C C . ILE A 1 100 ? -2.907 -5.312 0.596 1.00 98.88 100 ILE A C 1
ATOM 767 O O . ILE A 1 100 ? -2.823 -6.460 0.155 1.00 98.88 100 ILE A O 1
ATOM 771 N N . ILE A 1 101 ? -2.247 -4.297 0.056 1.00 98.75 101 ILE A N 1
ATOM 772 C CA . ILE A 1 101 ? -1.160 -4.466 -0.903 1.00 98.75 101 ILE A CA 1
ATOM 773 C C . ILE A 1 101 ? 0.114 -3.944 -0.247 1.00 98.75 101 ILE A C 1
ATOM 775 O O . ILE A 1 101 ? 0.187 -2.786 0.158 1.00 98.75 101 ILE A O 1
ATOM 779 N N . ILE A 1 102 ? 1.129 -4.796 -0.145 1.00 98.50 102 ILE A N 1
ATOM 780 C CA . ILE A 1 102 ? 2.489 -4.395 0.212 1.00 98.50 102 ILE A CA 1
ATOM 781 C C . ILE A 1 102 ? 3.284 -4.236 -1.081 1.00 98.50 102 ILE A C 1
ATOM 783 O O . ILE A 1 102 ? 3.226 -5.103 -1.952 1.00 98.50 102 ILE A O 1
ATOM 787 N N . TYR A 1 103 ? 4.071 -3.171 -1.199 1.00 98.44 103 TYR A N 1
ATOM 788 C CA . TYR A 1 103 ? 5.101 -3.079 -2.233 1.00 98.44 103 TYR A CA 1
ATOM 789 C C . TYR A 1 103 ? 6.468 -2.802 -1.604 1.00 98.44 103 TYR A C 1
ATOM 791 O O . TYR A 1 103 ? 6.556 -2.102 -0.598 1.00 98.44 103 TYR A O 1
ATOM 799 N N . HIS A 1 104 ? 7.549 -3.332 -2.178 1.00 98.06 104 HIS A N 1
ATOM 800 C CA . HIS A 1 104 ? 8.913 -3.084 -1.691 1.00 98.06 104 HIS A CA 1
ATOM 801 C C . HIS A 1 104 ? 9.900 -2.953 -2.855 1.00 98.06 104 HIS A C 1
ATOM 803 O O . HIS A 1 104 ? 9.826 -3.704 -3.830 1.00 98.06 104 HIS A O 1
ATOM 809 N N . GLY A 1 105 ? 10.827 -1.999 -2.761 1.00 97.88 105 GLY A N 1
ATOM 810 C CA . GLY A 1 105 ? 11.860 -1.791 -3.776 1.00 97.88 105 GLY A CA 1
ATOM 811 C C . GLY A 1 105 ? 12.891 -2.916 -3.790 1.00 97.88 105 GLY A C 1
ATOM 812 O O . GLY A 1 105 ? 13.446 -3.281 -2.757 1.00 97.88 105 GLY A O 1
ATOM 813 N N . GLY A 1 106 ? 13.186 -3.470 -4.963 1.00 96.62 106 GLY A N 1
ATOM 814 C CA . GLY A 1 106 ? 14.167 -4.548 -5.103 1.00 96.62 106 GLY A CA 1
ATOM 815 C C . GLY A 1 106 ? 15.588 -4.137 -4.697 1.00 96.62 106 GLY A C 1
ATOM 816 O O . GLY A 1 106 ? 16.353 -4.985 -4.250 1.00 96.62 106 GLY A O 1
ATOM 817 N N . ASN A 1 107 ? 15.921 -2.843 -4.794 1.00 96.69 107 ASN A N 1
ATOM 818 C CA . ASN A 1 107 ? 17.214 -2.297 -4.370 1.00 96.69 107 ASN A CA 1
ATOM 819 C C . ASN A 1 107 ? 17.194 -1.749 -2.929 1.00 96.69 107 ASN A C 1
ATOM 821 O O . ASN A 1 107 ? 18.197 -1.207 -2.468 1.00 96.69 107 ASN A O 1
ATOM 825 N N . ASP A 1 108 ? 16.080 -1.901 -2.208 1.00 96.50 108 ASP A N 1
ATOM 826 C CA . ASP A 1 108 ? 15.868 -1.389 -0.848 1.00 96.50 108 ASP A CA 1
ATOM 827 C C . ASP A 1 108 ? 15.881 -2.510 0.204 1.00 96.50 108 ASP A C 1
ATOM 829 O O . ASP A 1 108 ? 15.034 -2.555 1.096 1.00 96.50 108 ASP A O 1
ATOM 833 N N . ARG A 1 109 ? 16.814 -3.465 0.053 1.00 94.44 109 ARG A N 1
ATOM 834 C CA . ARG A 1 109 ? 17.031 -4.601 0.976 1.00 94.44 109 ARG A CA 1
ATOM 835 C C . ARG A 1 109 ? 15.707 -5.244 1.450 1.00 94.44 109 ARG A C 1
ATOM 837 O O . ARG A 1 109 ? 15.351 -5.156 2.630 1.00 94.44 109 ARG A O 1
ATOM 844 N N . PRO A 1 110 ? 14.930 -5.846 0.529 1.00 95.25 110 PRO A N 1
ATOM 845 C CA . PRO A 1 110 ? 13.559 -6.283 0.797 1.00 95.25 110 PRO A CA 1
ATOM 846 C C . PRO A 1 110 ? 13.453 -7.511 1.716 1.00 95.25 110 PRO A C 1
ATOM 848 O O . PRO A 1 110 ? 12.340 -7.913 2.054 1.00 95.25 110 PRO A O 1
ATOM 851 N N . GLU A 1 111 ? 14.565 -8.133 2.116 1.00 94.94 111 GLU A N 1
ATOM 852 C CA . GLU A 1 111 ? 14.607 -9.455 2.752 1.00 94.94 111 GLU A CA 1
ATOM 853 C C . GLU A 1 111 ? 13.730 -9.540 4.006 1.00 94.94 111 GLU A C 1
ATOM 855 O O . GLU A 1 111 ? 13.008 -10.519 4.190 1.00 94.94 111 GLU A O 1
ATOM 860 N N . ALA A 1 112 ? 13.732 -8.493 4.836 1.00 92.38 112 ALA A N 1
ATOM 861 C CA . ALA A 1 112 ? 12.912 -8.446 6.043 1.00 92.38 112 ALA A CA 1
ATOM 862 C C . ALA A 1 112 ? 11.406 -8.486 5.731 1.00 92.38 112 ALA A C 1
ATOM 864 O O . ALA A 1 112 ? 10.655 -9.186 6.405 1.00 92.38 112 ALA A O 1
ATOM 865 N N . ASN A 1 113 ? 10.956 -7.795 4.678 1.00 94.75 113 ASN A N 1
ATOM 866 C CA . ASN A 1 113 ? 9.543 -7.789 4.293 1.00 94.75 113 ASN A CA 1
ATOM 867 C C . ASN A 1 113 ? 9.126 -9.041 3.512 1.00 94.75 113 ASN A C 1
ATOM 869 O O . ASN A 1 113 ? 7.978 -9.475 3.630 1.00 94.75 113 ASN A O 1
ATOM 873 N N . LEU A 1 114 ? 10.054 -9.677 2.788 1.00 96.25 114 LEU A N 1
ATOM 874 C CA . LEU A 1 114 ? 9.837 -11.013 2.222 1.00 96.25 114 LEU A CA 1
ATOM 875 C C . LEU A 1 114 ? 9.632 -12.058 3.328 1.00 96.25 114 LEU A C 1
ATOM 877 O O . LEU A 1 114 ? 8.719 -12.888 3.241 1.00 96.25 114 LEU A O 1
ATOM 881 N N . GLU A 1 115 ? 10.444 -12.002 4.387 1.00 95.44 115 GLU A N 1
ATOM 882 C CA . GLU A 1 115 ? 10.291 -12.887 5.543 1.00 95.44 115 GLU A CA 1
ATOM 883 C C . GLU A 1 115 ? 9.017 -12.568 6.331 1.00 95.44 115 GLU A C 1
ATOM 885 O O . GLU A 1 115 ? 8.279 -13.488 6.684 1.00 95.44 115 GLU A O 1
ATOM 890 N N . PHE A 1 116 ? 8.691 -11.288 6.534 1.00 95.62 116 PHE A N 1
ATOM 891 C CA . PHE A 1 116 ? 7.434 -10.879 7.161 1.00 95.62 116 PHE A CA 1
ATOM 892 C C . PHE A 1 116 ? 6.225 -11.454 6.409 1.00 95.62 116 PHE A C 1
ATOM 894 O O . PHE A 1 116 ? 5.402 -12.144 7.012 1.00 95.62 116 PHE A O 1
ATOM 901 N N . PHE A 1 117 ? 6.147 -11.271 5.087 1.00 97.06 117 PHE A N 1
ATOM 902 C CA . PHE A 1 117 ? 5.067 -11.831 4.268 1.00 97.06 117 PHE A CA 1
ATOM 903 C C . PHE A 1 117 ? 5.003 -13.364 4.364 1.00 97.06 117 PHE A C 1
ATOM 905 O O . PHE A 1 117 ? 3.925 -13.943 4.522 1.00 97.06 117 PHE A O 1
ATOM 912 N N . SER A 1 118 ? 6.159 -14.032 4.348 1.00 97.06 118 SER A N 1
ATOM 913 C CA . SER A 1 118 ? 6.248 -15.484 4.547 1.00 97.06 118 SER A CA 1
ATOM 914 C C . SER A 1 118 ? 5.753 -15.907 5.934 1.00 97.06 118 SER A C 1
ATOM 916 O O . SER A 1 118 ? 5.093 -16.938 6.069 1.00 97.06 118 SER A O 1
ATOM 918 N N . SER A 1 119 ? 6.005 -15.103 6.968 1.00 96.25 119 SER A N 1
ATOM 919 C CA . SER A 1 119 ? 5.522 -15.349 8.327 1.00 96.25 119 SER A CA 1
ATOM 920 C C . SER A 1 119 ? 4.000 -15.218 8.441 1.00 96.25 119 SER A C 1
ATOM 922 O O . SER A 1 119 ? 3.371 -16.087 9.048 1.00 96.25 119 SER A O 1
ATOM 924 N N . VAL A 1 120 ? 3.394 -14.226 7.774 1.00 97.50 120 VAL A N 1
ATOM 925 C CA . VAL A 1 120 ? 1.930 -14.070 7.705 1.00 97.50 120 VAL A CA 1
ATOM 926 C C . VAL A 1 120 ? 1.299 -15.265 6.992 1.00 97.50 120 VAL A C 1
ATOM 928 O O . VAL A 1 120 ? 0.332 -15.840 7.489 1.00 97.50 120 VAL A O 1
ATOM 931 N N . ARG A 1 121 ? 1.893 -15.716 5.879 1.00 97.69 121 ARG A N 1
ATOM 932 C CA . ARG A 1 121 ? 1.472 -16.937 5.167 1.00 97.69 121 ARG A CA 1
ATOM 933 C C . ARG A 1 121 ? 1.509 -18.180 6.051 1.00 97.69 121 ARG A C 1
ATOM 935 O O . ARG A 1 121 ? 0.536 -18.930 6.076 1.00 97.69 121 ARG A O 1
ATOM 942 N N . ARG A 1 122 ? 2.583 -18.378 6.825 1.00 97.44 122 ARG A N 1
ATOM 943 C CA . ARG A 1 122 ? 2.682 -19.490 7.791 1.00 97.44 122 ARG A CA 1
ATOM 944 C C . ARG A 1 122 ? 1.636 -19.390 8.904 1.00 97.44 122 ARG A C 1
ATOM 946 O O . ARG A 1 122 ? 1.136 -20.419 9.343 1.00 97.44 122 ARG A O 1
ATOM 953 N N . ARG A 1 123 ? 1.315 -18.174 9.359 1.00 96.94 123 ARG A N 1
ATOM 954 C CA . ARG A 1 123 ? 0.365 -17.925 10.454 1.00 96.94 123 ARG A CA 1
ATOM 955 C C . ARG A 1 123 ? -1.095 -18.101 10.033 1.00 96.94 123 ARG A C 1
ATOM 957 O O . ARG A 1 123 ? -1.855 -18.740 10.750 1.00 96.94 123 ARG A O 1
ATOM 964 N N . MET A 1 124 ? -1.488 -17.513 8.904 1.00 97.25 124 MET A N 1
ATOM 965 C CA . MET A 1 124 ? -2.891 -17.406 8.474 1.00 97.25 124 MET A CA 1
ATOM 966 C C . MET A 1 124 ? -3.275 -18.395 7.363 1.00 97.25 124 MET A C 1
ATOM 968 O O . MET A 1 124 ? -4.461 -18.601 7.101 1.00 97.25 124 MET A O 1
ATOM 972 N N . GLY A 1 125 ? -2.286 -19.021 6.719 1.00 97.75 125 GLY A N 1
ATOM 973 C CA . GLY A 1 125 ? -2.467 -19.952 5.610 1.00 97.75 125 GLY A CA 1
ATOM 974 C C . GLY A 1 125 ? -2.521 -19.266 4.242 1.00 97.75 125 GLY A C 1
ATOM 975 O O . GLY A 1 125 ? -3.109 -18.199 4.067 1.00 97.75 125 GLY A O 1
ATOM 976 N N . ASP A 1 126 ? -1.940 -19.921 3.236 1.00 95.69 126 ASP A N 1
ATOM 977 C CA . ASP A 1 126 ? -1.784 -19.381 1.876 1.00 95.69 126 ASP A CA 1
ATOM 978 C C . ASP A 1 126 ? -3.099 -19.044 1.173 1.00 95.69 126 ASP A C 1
ATOM 980 O O . ASP A 1 126 ? -3.153 -18.125 0.357 1.00 95.69 126 ASP A O 1
ATOM 984 N N . THR A 1 127 ? -4.154 -19.817 1.428 1.00 95.38 127 THR A N 1
ATOM 985 C CA . THR A 1 127 ? -5.476 -19.562 0.841 1.00 95.38 127 THR A CA 1
ATOM 986 C C . THR A 1 127 ? -6.098 -18.307 1.436 1.00 95.38 127 THR A C 1
ATOM 988 O O . THR A 1 127 ? -6.590 -17.472 0.687 1.00 95.38 127 THR A O 1
ATOM 991 N N . THR A 1 128 ? -6.013 -18.141 2.758 1.00 97.56 128 THR A N 1
ATOM 992 C CA . THR A 1 128 ? -6.488 -16.942 3.456 1.00 97.56 128 THR A CA 1
ATOM 993 C C . THR A 1 128 ? -5.727 -15.719 2.965 1.00 97.56 128 THR A C 1
ATOM 995 O O . THR A 1 128 ? -6.340 -14.785 2.464 1.00 97.56 128 THR A O 1
ATOM 998 N N . VAL A 1 129 ? -4.388 -15.751 3.015 1.00 97.94 129 VAL A N 1
ATOM 999 C CA . VAL A 1 129 ? -3.539 -14.611 2.633 1.00 97.94 129 VAL A CA 1
ATOM 1000 C C . VAL A 1 129 ? -3.822 -14.134 1.212 1.00 97.94 129 VAL A C 1
ATOM 1002 O O . VAL A 1 129 ? -4.037 -12.942 1.018 1.00 97.94 129 VAL A O 1
ATOM 1005 N N . ARG A 1 130 ? -3.938 -15.038 0.231 1.00 95.06 130 ARG A N 1
ATOM 1006 C CA . ARG A 1 130 ? -4.230 -14.660 -1.165 1.00 95.06 130 ARG A CA 1
ATOM 1007 C C . ARG A 1 130 ? -5.548 -13.899 -1.354 1.00 95.06 130 ARG A C 1
ATOM 1009 O O . ARG A 1 130 ? -5.681 -13.188 -2.345 1.00 95.06 130 ARG A O 1
ATOM 1016 N N . ASN A 1 131 ? -6.500 -14.017 -0.428 1.00 96.94 131 ASN A N 1
ATOM 1017 C CA . ASN A 1 131 ? -7.798 -13.347 -0.522 1.00 96.94 131 ASN A CA 1
ATOM 1018 C C . ASN A 1 131 ? -7.795 -11.909 0.018 1.00 96.94 131 ASN A C 1
ATOM 1020 O O . ASN A 1 131 ? -8.766 -11.183 -0.218 1.00 96.94 131 ASN A O 1
ATOM 1024 N N . PHE A 1 132 ? -6.761 -11.492 0.756 1.00 98.56 132 PHE A N 1
ATOM 1025 C CA . PHE A 1 132 ? -6.746 -10.169 1.392 1.00 98.56 132 PHE A CA 1
ATOM 1026 C C . PHE A 1 132 ? -5.396 -9.454 1.395 1.00 98.56 132 PHE A C 1
ATOM 1028 O O . PHE A 1 132 ? -5.381 -8.250 1.612 1.00 98.56 132 PHE A O 1
ATOM 1035 N N . LEU A 1 133 ? -4.278 -10.146 1.176 1.00 98.69 133 LEU A N 1
ATOM 1036 C CA . LEU A 1 133 ? -2.937 -9.577 1.245 1.00 98.69 133 LEU A CA 1
ATOM 1037 C C . LEU A 1 133 ? -2.098 -10.028 0.044 1.00 98.69 133 LEU A C 1
ATOM 1039 O O . LEU A 1 133 ? -1.845 -11.218 -0.149 1.00 98.69 133 LEU A O 1
ATOM 1043 N N . GLN A 1 134 ? -1.614 -9.061 -0.733 1.00 98.25 134 GLN A N 1
ATOM 1044 C CA . GLN A 1 134 ? -0.640 -9.277 -1.804 1.00 98.25 134 GLN A CA 1
ATOM 1045 C C . GLN A 1 134 ? 0.652 -8.507 -1.536 1.00 98.25 134 GLN A C 1
ATOM 1047 O O . GLN A 1 134 ? 0.648 -7.467 -0.881 1.00 98.25 134 GLN A O 1
ATOM 1052 N N . LEU A 1 135 ? 1.762 -9.021 -2.063 1.00 98.25 135 LEU A N 1
ATOM 1053 C CA . LEU A 1 135 ? 3.075 -8.387 -2.013 1.00 98.25 135 LEU A CA 1
ATOM 1054 C C . LEU A 1 135 ? 3.615 -8.221 -3.437 1.00 98.25 135 LEU A C 1
ATOM 1056 O O . LEU A 1 135 ? 3.604 -9.177 -4.206 1.00 98.25 135 LEU A O 1
ATOM 1060 N N . TYR A 1 136 ? 4.154 -7.049 -3.756 1.00 98.31 136 TYR A N 1
ATOM 1061 C CA . TYR A 1 136 ? 4.842 -6.753 -5.011 1.00 98.31 136 TYR A CA 1
ATOM 1062 C C . TYR A 1 136 ? 6.287 -6.331 -4.735 1.00 98.31 136 TYR A C 1
ATOM 1064 O O . TYR A 1 136 ? 6.543 -5.366 -4.017 1.00 98.31 136 TYR A O 1
ATOM 1072 N N . VAL A 1 137 ? 7.250 -7.033 -5.332 1.00 97.62 137 VAL A N 1
ATOM 1073 C CA . VAL A 1 137 ? 8.651 -6.588 -5.354 1.00 97.62 137 VAL A CA 1
ATOM 1074 C C . VAL A 1 137 ? 8.877 -5.822 -6.648 1.00 97.62 137 VAL A C 1
ATOM 1076 O O . VAL A 1 137 ? 8.546 -6.329 -7.716 1.00 97.62 137 VAL A O 1
ATOM 1079 N N . VAL A 1 138 ? 9.437 -4.617 -6.558 1.00 97.44 138 VAL A N 1
ATOM 1080 C CA . VAL A 1 138 ? 9.623 -3.706 -7.697 1.00 97.44 138 VAL A CA 1
ATOM 1081 C C . VAL A 1 138 ? 11.104 -3.699 -8.096 1.00 97.44 138 VAL A C 1
ATOM 1083 O O . VAL A 1 138 ? 11.909 -3.047 -7.423 1.00 97.44 138 VAL A O 1
ATOM 1086 N N . PRO A 1 139 ? 11.526 -4.441 -9.139 1.00 95.25 139 PRO A N 1
ATOM 1087 C CA . PRO A 1 139 ? 12.939 -4.567 -9.483 1.00 95.25 139 PRO A CA 1
ATOM 1088 C C . PRO A 1 139 ? 13.569 -3.216 -9.827 1.00 95.25 139 PRO A C 1
ATOM 1090 O O . PRO A 1 139 ? 13.005 -2.437 -10.588 1.00 95.25 139 PRO A O 1
ATOM 1093 N N . GLY A 1 140 ? 14.750 -2.947 -9.270 1.00 93.94 140 GLY A N 1
ATOM 1094 C CA . GLY A 1 140 ? 15.504 -1.716 -9.516 1.00 93.94 140 GLY A CA 1
ATOM 1095 C C . GLY A 1 140 ? 14.981 -0.464 -8.800 1.00 93.94 140 GLY A C 1
ATOM 1096 O O . GLY A 1 140 ? 15.691 0.540 -8.774 1.00 93.94 140 GLY A O 1
ATOM 1097 N N . MET A 1 141 ? 13.802 -0.524 -8.172 1.00 96.44 141 MET A N 1
ATOM 1098 C CA . MET A 1 141 ? 13.298 0.564 -7.337 1.00 96.44 141 MET A CA 1
ATOM 1099 C C . MET A 1 141 ? 14.068 0.653 -6.014 1.00 96.44 141 MET A C 1
ATOM 1101 O O . MET A 1 141 ? 14.354 -0.372 -5.387 1.00 96.44 141 MET A O 1
ATOM 1105 N N . GLY A 1 142 ? 14.374 1.883 -5.597 1.00 96.44 142 GLY A N 1
ATOM 1106 C CA . GLY A 1 142 ? 14.938 2.203 -4.285 1.00 96.44 142 GLY A CA 1
ATOM 1107 C C . GLY A 1 142 ? 13.877 2.337 -3.183 1.00 96.44 142 GLY A C 1
ATOM 1108 O O . GLY A 1 142 ? 12.823 1.699 -3.219 1.00 96.44 142 GLY A O 1
ATOM 1109 N N . HIS A 1 143 ? 14.161 3.172 -2.181 1.00 96.06 143 HIS A N 1
ATOM 1110 C CA . HIS A 1 143 ? 13.257 3.395 -1.053 1.00 96.06 143 HIS A CA 1
ATOM 1111 C C . HIS A 1 143 ? 12.015 4.185 -1.487 1.00 96.06 143 HIS A C 1
ATOM 1113 O O . HIS A 1 143 ? 12.129 5.335 -1.909 1.00 96.06 143 HIS A O 1
ATOM 1119 N N . CYS A 1 144 ? 10.830 3.567 -1.391 1.00 94.69 144 CYS A N 1
ATOM 1120 C CA . CYS A 1 144 ? 9.511 4.123 -1.766 1.00 94.69 144 CYS A CA 1
ATOM 1121 C C . CYS A 1 144 ? 9.296 4.507 -3.244 1.00 94.69 144 CYS A C 1
ATOM 1123 O O . CYS A 1 144 ? 8.181 4.820 -3.661 1.00 94.69 144 CYS A O 1
ATOM 1125 N N . GLY A 1 145 ? 10.351 4.494 -4.043 1.00 92.25 145 GLY A N 1
ATOM 1126 C CA . GLY A 1 145 ? 10.386 4.970 -5.416 1.00 92.25 145 GLY A CA 1
ATOM 1127 C C . GLY A 1 145 ? 11.839 5.110 -5.850 1.00 92.25 145 GLY A C 1
ATOM 1128 O O . GLY A 1 145 ? 12.726 4.508 -5.237 1.00 92.25 145 GLY A O 1
ATOM 1129 N N . SER A 1 146 ? 12.090 5.949 -6.857 1.00 87.75 146 SER A N 1
ATOM 1130 C CA . SER A 1 146 ? 13.418 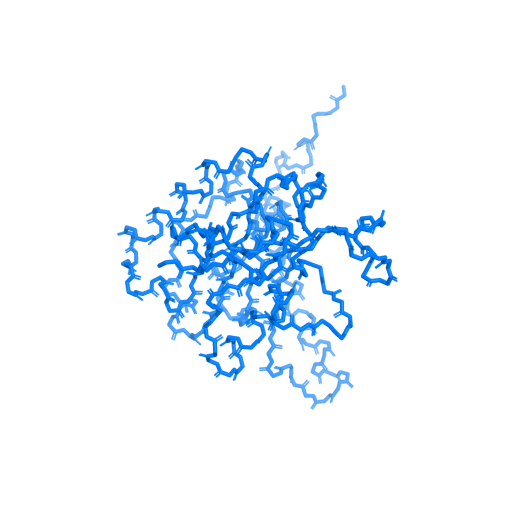6.205 -7.441 1.00 87.75 146 SER A CA 1
ATOM 1131 C C . SER A 1 146 ? 14.061 4.977 -8.102 1.00 87.75 146 SER A C 1
ATOM 1133 O O . SER A 1 146 ? 13.583 3.850 -7.971 1.00 87.75 146 SER A O 1
ATOM 1135 N N . GLY A 1 147 ? 15.164 5.206 -8.816 1.00 89.25 147 GLY A N 1
ATOM 1136 C CA . GLY A 1 147 ? 15.895 4.188 -9.570 1.00 89.25 147 GLY A CA 1
ATOM 1137 C C . GLY A 1 147 ? 15.688 4.310 -11.081 1.00 89.25 147 GLY A C 1
ATOM 1138 O O . GLY A 1 147 ? 14.787 5.001 -11.558 1.00 89.25 147 GLY A O 1
ATOM 1139 N N . ASP A 1 148 ? 16.543 3.641 -11.850 1.00 90.38 148 ASP A N 1
ATOM 1140 C CA . ASP A 1 148 ? 16.558 3.745 -13.319 1.00 90.38 148 ASP A CA 1
ATOM 1141 C C . ASP A 1 148 ? 15.622 2.748 -14.014 1.00 90.38 148 ASP A C 1
ATOM 1143 O O . ASP A 1 148 ? 15.327 2.872 -15.205 1.00 90.38 148 ASP A O 1
ATOM 1147 N N . GLU A 1 149 ? 15.118 1.772 -13.262 1.00 94.69 149 GLU A N 1
ATOM 1148 C CA . GLU A 1 149 ? 14.111 0.823 -13.724 1.00 94.69 149 GLU A CA 1
ATOM 1149 C C . GLU A 1 149 ? 12.687 1.355 -13.481 1.00 94.69 149 GLU A C 1
ATOM 1151 O O . GLU A 1 149 ? 12.509 2.337 -12.750 1.00 94.69 149 GLU A O 1
ATOM 1156 N N . PRO A 1 150 ? 11.658 0.747 -14.106 1.00 96.00 150 PRO A N 1
ATOM 1157 C CA . PRO A 1 150 ? 10.278 1.178 -13.948 1.00 96.00 150 PRO A CA 1
ATOM 1158 C C . PRO A 1 150 ? 9.868 1.066 -12.480 1.00 96.00 150 PRO A C 1
ATOM 1160 O O . PRO A 1 150 ? 9.805 -0.031 -11.928 1.00 96.00 150 PRO A O 1
ATOM 1163 N N . ASN A 1 151 ? 9.641 2.219 -11.855 1.00 94.62 151 ASN A N 1
ATOM 1164 C CA . ASN A 1 151 ? 9.415 2.356 -10.415 1.00 94.62 151 ASN A CA 1
ATOM 1165 C C . ASN A 1 151 ? 8.134 3.132 -10.076 1.00 94.62 151 ASN A C 1
ATOM 1167 O O . ASN A 1 151 ? 7.736 3.184 -8.912 1.00 94.62 151 ASN A O 1
ATOM 1171 N N . ASP A 1 152 ? 7.481 3.715 -11.081 1.00 95.31 152 ASP A N 1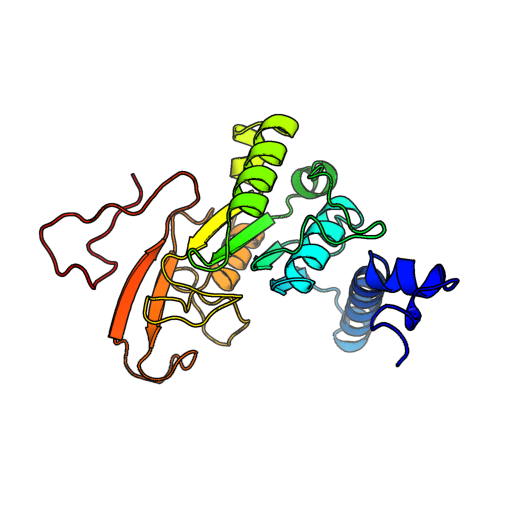
A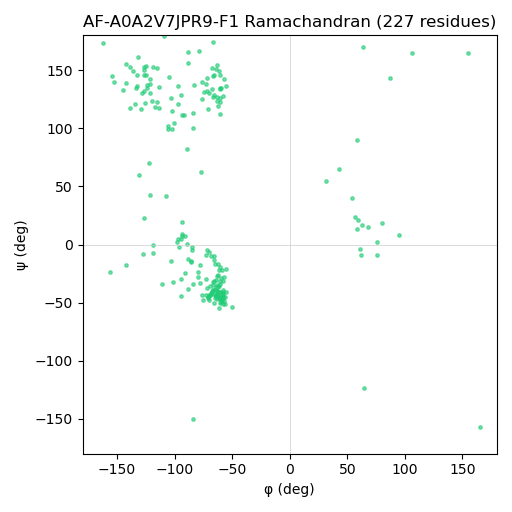TOM 1172 C CA . ASP A 1 152 ? 6.161 4.299 -10.920 1.00 95.31 152 ASP A CA 1
ATOM 1173 C C . ASP A 1 152 ? 5.112 3.197 -11.056 1.00 95.31 152 ASP A C 1
ATOM 1175 O O . ASP A 1 152 ? 4.979 2.580 -12.114 1.00 95.31 152 ASP A O 1
ATOM 1179 N N . ILE A 1 153 ? 4.425 2.915 -9.956 1.00 95.94 153 ILE A N 1
ATOM 1180 C CA . ILE A 1 153 ? 3.404 1.870 -9.830 1.00 95.94 153 ILE A CA 1
ATOM 1181 C C . ILE A 1 153 ? 2.106 2.464 -9.274 1.00 95.94 153 ILE A C 1
ATOM 1183 O O . ILE A 1 153 ? 1.351 1.755 -8.611 1.00 95.94 153 ILE A O 1
ATOM 1187 N N . GLY A 1 154 ? 1.899 3.778 -9.432 1.00 93.81 154 GLY A N 1
ATOM 1188 C CA . GLY A 1 154 ? 0.808 4.519 -8.789 1.00 93.81 154 GLY A CA 1
ATOM 1189 C C . GLY A 1 154 ? 0.777 4.336 -7.268 1.00 93.81 154 GLY A C 1
ATOM 1190 O O . GLY A 1 154 ? -0.277 4.165 -6.661 1.00 93.81 154 GLY A O 1
ATOM 1191 N N . GLN A 1 155 ? 1.954 4.325 -6.633 1.00 90.62 155 GLN A N 1
ATOM 1192 C CA . GLN A 1 155 ? 2.082 4.224 -5.176 1.00 90.62 155 GLN A CA 1
ATOM 1193 C C . GLN A 1 155 ? 1.688 5.509 -4.430 1.00 90.62 155 GLN A C 1
ATOM 1195 O O . GLN A 1 155 ? 1.603 5.513 -3.201 1.00 90.62 155 GLN A O 1
ATOM 1200 N N . TRP A 1 156 ? 1.466 6.594 -5.171 1.00 85.75 156 TRP A N 1
ATOM 1201 C CA . TRP A 1 156 ? 1.007 7.885 -4.675 1.00 85.75 156 TRP A CA 1
ATOM 1202 C C . TRP A 1 156 ? -0.385 8.151 -5.232 1.00 85.75 156 TRP A C 1
ATOM 1204 O O . TRP A 1 156 ? -0.605 7.953 -6.422 1.00 85.75 156 TRP A O 1
ATOM 1214 N N . VAL A 1 157 ? -1.303 8.630 -4.390 1.00 82.12 157 VAL A N 1
ATOM 1215 C CA . VAL A 1 157 ? -2.667 8.959 -4.822 1.00 82.12 157 VAL A CA 1
ATOM 1216 C C . VAL A 1 157 ? -2.610 10.074 -5.865 1.00 82.12 157 VAL A C 1
ATOM 1218 O O . VAL A 1 157 ? -2.129 11.175 -5.581 1.00 82.12 157 VAL A O 1
ATOM 1221 N N . ARG A 1 158 ? -3.104 9.786 -7.069 1.00 84.88 158 ARG A N 1
ATOM 1222 C CA . ARG A 1 158 ? -3.153 10.718 -8.197 1.00 84.88 158 ARG A CA 1
ATOM 1223 C C . ARG A 1 158 ? -4.539 10.695 -8.846 1.00 84.88 158 ARG A C 1
ATOM 1225 O O . ARG A 1 158 ? -5.167 9.640 -8.889 1.00 84.88 158 ARG A O 1
ATOM 1232 N N . PRO A 1 159 ? -5.021 11.840 -9.359 1.00 78.12 159 PRO A N 1
ATOM 1233 C CA . PRO A 1 159 ? -6.213 11.863 -10.197 1.00 78.12 159 PRO A CA 1
ATOM 1234 C C . PRO A 1 159 ? -6.017 11.025 -11.465 1.00 78.12 159 PRO A C 1
ATOM 1236 O O . PRO A 1 159 ? -4.924 11.019 -12.027 1.00 78.12 159 PRO A O 1
ATOM 1239 N N . ASP A 1 160 ? -7.091 10.384 -11.927 1.00 76.62 160 ASP A N 1
ATOM 1240 C CA . ASP A 1 160 ? -7.172 9.670 -13.212 1.00 76.62 160 ASP A CA 1
ATOM 1241 C C . ASP A 1 160 ? -6.220 8.464 -13.377 1.00 76.62 160 ASP A C 1
ATOM 1243 O O . ASP A 1 160 ? -6.013 7.973 -14.491 1.00 76.62 160 ASP A O 1
ATOM 1247 N N . ASP A 1 161 ? -5.668 7.948 -12.274 1.00 85.50 161 ASP A N 1
ATOM 1248 C CA . ASP A 1 161 ? -4.939 6.679 -12.263 1.00 85.50 161 ASP A CA 1
ATOM 1249 C C . ASP A 1 161 ? -5.865 5.505 -12.642 1.00 85.50 161 ASP A C 1
ATOM 1251 O O . ASP A 1 161 ? -7.086 5.540 -12.465 1.00 85.50 161 ASP A O 1
ATOM 1255 N N . ASN A 1 162 ? -5.276 4.433 -13.176 1.00 90.81 162 ASN A N 1
ATOM 1256 C CA . ASN A 1 162 ? -6.006 3.223 -13.546 1.00 90.81 162 ASN A CA 1
ATOM 1257 C C . ASN A 1 162 ? -5.373 1.977 -12.902 1.00 90.81 162 ASN A C 1
ATOM 1259 O O . ASN A 1 162 ? -4.153 1.933 -12.719 1.00 90.81 162 ASN A O 1
ATOM 1263 N N . PRO A 1 163 ? -6.164 0.929 -12.612 1.00 94.94 163 PRO A N 1
ATOM 1264 C CA . PRO A 1 163 ? -5.695 -0.245 -11.874 1.00 94.94 163 PRO A CA 1
ATOM 1265 C C . PRO A 1 163 ? -4.633 -1.079 -12.609 1.00 94.94 163 PRO A C 1
ATOM 1267 O O . PRO A 1 163 ? -3.979 -1.907 -11.985 1.00 94.94 163 PRO A O 1
ATOM 1270 N N . GLN A 1 164 ? -4.413 -0.870 -13.914 1.00 94.38 164 GLN A N 1
ATOM 1271 C CA . GLN A 1 164 ? -3.335 -1.558 -14.635 1.00 94.38 164 GLN A CA 1
ATOM 1272 C C . GLN A 1 164 ? -1.967 -0.911 -14.403 1.00 94.38 164 GLN A C 1
ATOM 1274 O O . GLN A 1 164 ? -0.959 -1.592 -14.560 1.00 94.38 164 GLN A O 1
ATOM 1279 N N . HIS A 1 165 ? -1.915 0.370 -14.031 1.00 94.88 165 HIS A N 1
ATOM 1280 C CA . HIS A 1 165 ? -0.676 1.129 -13.806 1.00 94.88 165 HIS A CA 1
ATOM 1281 C C . HIS A 1 165 ? -0.528 1.649 -12.368 1.00 94.88 165 HIS A C 1
ATOM 1283 O O . HIS A 1 165 ? 0.527 2.167 -12.011 1.00 94.88 165 HIS A O 1
ATOM 1289 N N . SER A 1 166 ? -1.568 1.504 -11.546 1.00 96.38 166 SER A N 1
ATOM 1290 C CA . SER A 1 166 ? -1.619 2.015 -10.181 1.00 96.38 166 SER A CA 1
ATOM 1291 C C . SER A 1 166 ? -2.033 0.926 -9.203 1.00 96.38 166 SER A C 1
ATOM 1293 O O . SER A 1 166 ? -3.152 0.417 -9.261 1.00 96.38 166 SER A O 1
ATOM 1295 N N . LEU A 1 167 ? -1.140 0.584 -8.273 1.00 97.12 167 LEU A N 1
ATOM 1296 C CA . LEU A 1 167 ? -1.444 -0.300 -7.151 1.00 97.12 167 LEU A CA 1
ATOM 1297 C C . LEU A 1 167 ? -2.495 0.311 -6.226 1.00 97.12 167 LEU A C 1
ATOM 1299 O O . LEU A 1 167 ? -3.259 -0.440 -5.624 1.00 97.12 167 LEU A O 1
ATOM 1303 N N . PHE A 1 168 ? -2.557 1.643 -6.115 1.00 96.88 168 PHE A N 1
ATOM 1304 C CA . PHE A 1 168 ? -3.615 2.291 -5.349 1.00 96.88 168 PHE A CA 1
ATOM 1305 C C . PHE A 1 168 ? -4.981 2.064 -6.008 1.00 96.88 168 PHE A C 1
ATOM 1307 O O . PHE A 1 168 ? -5.879 1.529 -5.364 1.00 96.88 168 PHE A O 1
ATOM 1314 N N . SER A 1 169 ? -5.116 2.328 -7.310 1.00 96.94 169 SER A N 1
ATOM 1315 C CA . SER A 1 169 ? -6.380 2.060 -8.013 1.00 96.94 169 SER A CA 1
ATOM 1316 C C . SER A 1 169 ? -6.716 0.569 -8.102 1.00 96.94 169 SER A C 1
ATOM 1318 O O . SER A 1 169 ? -7.886 0.192 -8.073 1.00 96.94 169 SER A O 1
ATOM 1320 N N . ALA A 1 170 ? -5.712 -0.310 -8.173 1.00 97.56 170 ALA A N 1
ATOM 1321 C CA . ALA A 1 170 ? -5.917 -1.756 -8.105 1.00 97.56 170 ALA A CA 1
ATOM 1322 C C . ALA A 1 170 ? -6.458 -2.192 -6.731 1.00 97.56 170 ALA A C 1
ATOM 1324 O O . ALA A 1 170 ? -7.344 -3.043 -6.654 1.00 97.56 170 ALA A O 1
ATOM 1325 N N . LEU A 1 171 ? -5.973 -1.580 -5.646 1.00 98.19 171 LEU A N 1
ATOM 1326 C CA . LEU A 1 171 ? -6.496 -1.784 -4.295 1.00 98.19 171 LEU A CA 1
ATOM 1327 C C . LEU A 1 171 ? -7.946 -1.300 -4.171 1.00 98.19 171 LEU A C 1
ATOM 1329 O O . LEU A 1 171 ? -8.767 -2.027 -3.613 1.00 98.19 171 LEU A O 1
ATOM 1333 N N . GLU A 1 172 ? -8.275 -0.121 -4.707 1.00 96.94 172 GLU A N 1
ATOM 1334 C CA . GLU A 1 172 ? -9.658 0.381 -4.754 1.00 96.94 172 GLU A CA 1
ATOM 1335 C C . GLU A 1 172 ? -10.568 -0.617 -5.482 1.00 96.94 172 GLU A C 1
ATOM 1337 O O . GLU A 1 172 ? -11.594 -1.044 -4.950 1.00 96.94 172 GLU A O 1
ATOM 1342 N N . GLN A 1 173 ? -10.146 -1.094 -6.658 1.00 97.75 173 GLN A N 1
ATOM 1343 C CA . GLN A 1 173 ? -10.906 -2.078 -7.427 1.00 97.75 173 GLN A CA 1
ATOM 1344 C C . GLN A 1 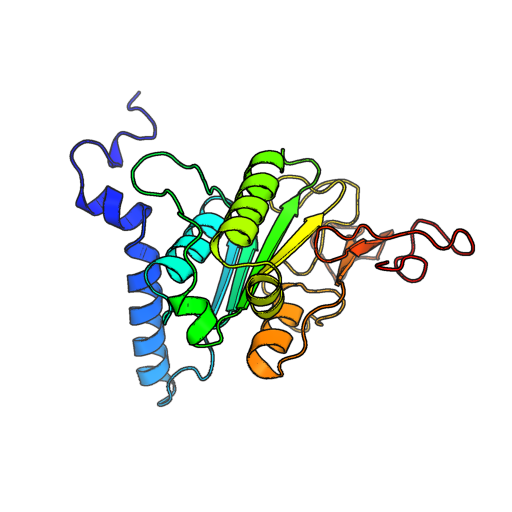173 ? -11.087 -3.403 -6.669 1.00 97.75 173 GLN A C 1
ATOM 1346 O O . GLN A 1 173 ? -12.150 -4.028 -6.754 1.00 97.75 173 GLN A O 1
ATOM 1351 N N . TRP A 1 174 ? -10.081 -3.822 -5.901 1.00 98.44 174 TRP A N 1
ATOM 1352 C CA . TRP A 1 174 ? -10.155 -5.034 -5.094 1.00 98.44 174 TRP A CA 1
ATOM 1353 C C . TRP A 1 174 ? -11.135 -4.895 -3.927 1.00 98.44 174 TRP A C 1
ATOM 1355 O O . TRP A 1 174 ? -11.939 -5.798 -3.687 1.00 98.44 174 TRP A O 1
ATOM 1365 N N . VAL A 1 175 ? -11.104 -3.759 -3.227 1.00 98.62 175 VAL A N 1
ATOM 1366 C CA . VAL A 1 175 ? -11.993 -3.455 -2.095 1.00 98.62 175 VAL A CA 1
ATOM 1367 C C . VAL A 1 175 ? -13.441 -3.271 -2.548 1.00 98.62 175 VAL A C 1
ATOM 1369 O O . VAL A 1 175 ? -14.365 -3.744 -1.885 1.00 98.62 175 VAL A O 1
ATOM 1372 N N . GLU A 1 176 ? -13.662 -2.576 -3.660 1.00 98.00 176 GLU A N 1
ATOM 1373 C CA . GLU A 1 176 ? -15.006 -2.168 -4.081 1.00 98.00 176 GLU A CA 1
ATOM 1374 C C . GLU A 1 176 ? -15.700 -3.211 -4.946 1.00 98.00 176 GLU A C 1
ATOM 1376 O O . GLU A 1 176 ? -16.899 -3.438 -4.785 1.00 98.00 176 GLU A O 1
ATOM 1381 N N . ASN A 1 177 ? -14.946 -3.868 -5.828 1.00 97.69 177 ASN A N 1
ATOM 1382 C CA . ASN A 1 177 ? -15.496 -4.743 -6.861 1.00 97.69 177 ASN A CA 1
ATOM 1383 C C . ASN A 1 177 ? -15.025 -6.198 -6.735 1.00 97.69 177 ASN A C 1
ATOM 1385 O O . ASN A 1 177 ? -15.408 -7.036 -7.549 1.00 97.69 177 ASN A O 1
ATOM 1389 N N . GLY A 1 178 ? -14.187 -6.519 -5.743 1.00 97.50 178 GLY A N 1
ATOM 1390 C CA . GLY A 1 178 ? -13.675 -7.876 -5.538 1.00 97.50 178 GLY A CA 1
ATOM 1391 C C . GLY A 1 178 ? -1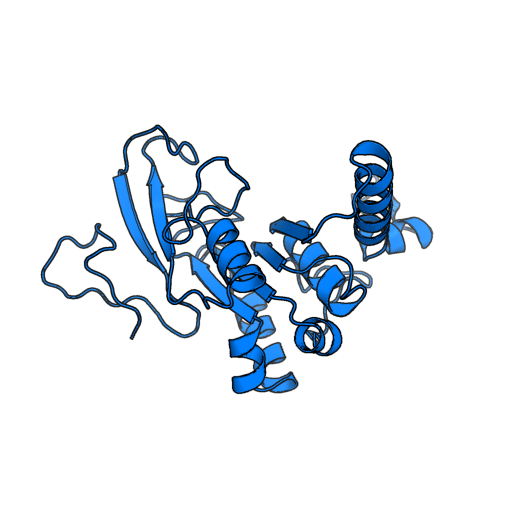2.714 -8.351 -6.631 1.00 97.50 178 GLY A C 1
ATOM 1392 O O . GLY A 1 178 ? -12.447 -9.548 -6.725 1.00 97.50 178 GLY A O 1
ATOM 1393 N N . VAL A 1 179 ? -12.193 -7.439 -7.458 1.00 97.62 179 VAL A N 1
ATOM 1394 C CA . VAL A 1 179 ? -11.246 -7.771 -8.529 1.00 97.62 179 VAL A CA 1
ATOM 1395 C C . VAL A 1 179 ? -9.845 -7.836 -7.937 1.00 97.62 179 VAL A C 1
ATOM 1397 O O . VAL A 1 179 ? -9.214 -6.811 -7.697 1.00 97.62 179 VAL A O 1
ATOM 1400 N N . THR A 1 180 ? -9.369 -9.050 -7.675 1.00 96.44 180 THR A N 1
ATOM 1401 C CA . THR A 1 180 ? -8.002 -9.271 -7.196 1.00 96.44 180 THR A CA 1
ATOM 1402 C C . THR A 1 180 ? -6.992 -8.879 -8.283 1.00 96.44 180 THR A C 1
ATOM 1404 O O . THR A 1 180 ? -7.106 -9.385 -9.402 1.00 96.44 180 THR A O 1
ATOM 1407 N N . PRO A 1 181 ? -5.982 -8.046 -7.979 1.00 95.12 181 PRO A N 1
ATOM 1408 C CA . PRO A 1 181 ? -4.948 -7.693 -8.946 1.00 95.12 181 PRO A CA 1
ATOM 1409 C C . PRO A 1 181 ? -4.125 -8.923 -9.364 1.00 95.12 181 PRO A C 1
ATOM 1411 O O . PRO A 1 181 ? -3.586 -9.644 -8.523 1.00 95.12 181 PRO A O 1
ATOM 1414 N N . ASP A 1 182 ? -4.003 -9.169 -10.670 1.00 94.62 182 ASP A N 1
ATOM 1415 C CA . ASP A 1 182 ? -3.179 -10.251 -11.242 1.00 94.62 182 ASP A CA 1
ATOM 1416 C C . ASP A 1 182 ? -1.792 -9.764 -11.713 1.00 94.62 182 ASP A C 1
ATOM 1418 O O . ASP A 1 182 ? -0.980 -10.515 -12.260 1.00 94.62 182 ASP A O 1
ATOM 1422 N N . GLY A 1 183 ? -1.524 -8.476 -11.509 1.00 94.62 183 GLY A N 1
ATOM 1423 C CA . GLY A 1 183 ? -0.307 -7.784 -11.895 1.00 94.62 183 GLY A CA 1
ATOM 1424 C C . GLY A 1 183 ? -0.554 -6.289 -12.078 1.00 94.62 183 GLY A C 1
ATOM 1425 O O . GLY A 1 183 ? -1.692 -5.843 -12.176 1.00 94.62 183 GLY A O 1
ATOM 1426 N N . VAL A 1 184 ? 0.529 -5.521 -12.129 1.00 96.69 184 VAL A N 1
ATOM 1427 C CA . VAL A 1 184 ? 0.505 -4.078 -12.416 1.00 96.69 184 VAL A CA 1
ATOM 1428 C C . VAL A 1 184 ? 1.658 -3.740 -13.354 1.00 96.69 184 VAL A C 1
ATOM 1430 O O . VAL A 1 184 ? 2.676 -4.433 -13.374 1.00 96.69 184 VAL A O 1
ATOM 1433 N N . ILE A 1 185 ? 1.520 -2.693 -14.150 1.00 97.06 185 ILE A N 1
ATOM 1434 C CA . ILE A 1 185 ? 2.565 -2.184 -15.028 1.00 97.06 185 ILE A CA 1
ATOM 1435 C C . ILE A 1 185 ? 3.320 -1.086 -14.289 1.00 97.06 185 ILE A C 1
ATOM 1437 O O . ILE A 1 185 ? 2.806 0.010 -14.079 1.00 97.06 185 ILE A O 1
ATOM 1441 N N . ALA A 1 186 ? 4.571 -1.374 -13.947 1.00 96.81 186 ALA A N 1
ATOM 1442 C CA . ALA A 1 186 ? 5.512 -0.363 -13.509 1.00 96.81 186 ALA A CA 1
ATOM 1443 C C . ALA A 1 186 ? 6.017 0.442 -14.7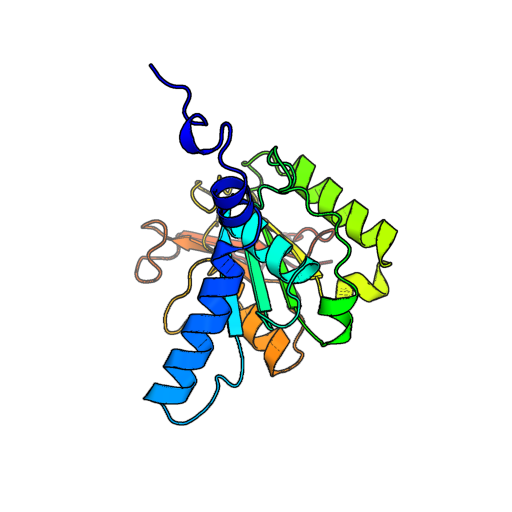09 1.00 96.81 186 ALA A C 1
ATOM 1445 O O . ALA A 1 186 ? 6.316 -0.122 -15.770 1.00 96.81 186 ALA A O 1
ATOM 1446 N N . THR A 1 187 ? 6.159 1.751 -14.527 1.00 96.06 187 THR A N 1
ATOM 1447 C CA . THR A 1 187 ? 6.545 2.698 -15.576 1.00 96.06 187 THR A CA 1
ATOM 1448 C C . THR A 1 187 ? 7.788 3.486 -15.164 1.00 96.06 187 THR A C 1
ATOM 1450 O O . THR A 1 187 ? 7.932 3.907 -14.017 1.00 96.06 187 THR A O 1
ATOM 1453 N N . LYS A 1 188 ? 8.726 3.667 -16.097 1.00 96.06 188 LYS A N 1
ATOM 1454 C CA . LYS A 1 188 ? 9.796 4.663 -16.007 1.00 96.06 188 LYS A CA 1
ATOM 1455 C C . LYS A 1 188 ? 9.401 5.825 -16.901 1.00 96.06 188 LYS A C 1
ATOM 1457 O O . LYS A 1 188 ? 9.304 5.664 -18.120 1.00 96.06 188 LYS A O 1
ATOM 1462 N N . PHE A 1 189 ? 9.177 6.971 -16.286 1.00 94.31 189 PHE A N 1
ATOM 1463 C CA . PHE A 1 189 ? 8.912 8.228 -16.968 1.00 94.31 189 PHE A CA 1
ATOM 1464 C C . PHE A 1 189 ? 10.227 8.961 -17.265 1.00 94.31 189 PHE A C 1
ATOM 1466 O O . PHE A 1 189 ? 11.244 8.714 -16.615 1.00 94.31 189 PHE A O 1
ATOM 1473 N N . ALA A 1 190 ? 10.232 9.837 -18.271 1.00 94.12 190 ALA A N 1
ATOM 1474 C CA . ALA A 1 190 ? 11.402 10.649 -18.609 1.00 94.12 190 ALA A CA 1
ATOM 1475 C C . ALA A 1 190 ? 11.731 11.657 -17.499 1.00 94.12 190 ALA A C 1
ATOM 1477 O O . ALA A 1 190 ? 12.899 11.968 -17.270 1.00 94.12 190 ALA A O 1
ATOM 1478 N N . ILE A 1 191 ? 10.698 12.131 -16.801 1.00 90.81 191 ILE A N 1
ATOM 1479 C CA . ILE A 1 191 ? 10.803 12.863 -15.543 1.00 90.81 191 ILE A CA 1
ATOM 1480 C C . ILE A 1 191 ? 10.186 11.972 -14.464 1.00 90.81 191 ILE A C 1
ATOM 1482 O O . ILE A 1 191 ? 9.005 11.633 -14.535 1.00 90.81 191 ILE A O 1
ATOM 1486 N N . ASP A 1 192 ? 10.989 11.561 -13.483 1.00 85.06 192 ASP A N 1
ATOM 1487 C CA . ASP A 1 192 ? 10.547 10.621 -12.451 1.00 85.06 192 ASP A CA 1
ATOM 1488 C C . ASP A 1 192 ? 9.324 11.140 -11.686 1.00 85.06 192 ASP A C 1
ATOM 1490 O O . ASP A 1 192 ? 9.312 12.258 -11.173 1.00 85.06 192 ASP A O 1
ATOM 1494 N N . GLY A 1 193 ? 8.291 10.297 -11.609 1.00 82.31 193 GLY A N 1
ATOM 1495 C CA . GLY A 1 193 ? 7.030 10.604 -10.938 1.00 82.31 193 GLY A CA 1
ATOM 1496 C C . GLY A 1 193 ? 6.090 11.545 -11.699 1.00 82.31 193 GLY A C 1
ATOM 1497 O O . GLY A 1 193 ? 5.027 11.856 -11.159 1.00 82.31 193 GLY A O 1
ATOM 1498 N N . ASP A 1 194 ? 6.443 11.982 -12.915 1.00 88.31 194 ASP A N 1
ATOM 1499 C CA . ASP A 1 194 ? 5.581 12.806 -13.766 1.00 88.31 194 ASP A CA 1
ATOM 1500 C C . ASP A 1 194 ? 4.917 11.967 -14.876 1.00 88.31 194 ASP A C 1
ATOM 1502 O O . ASP A 1 194 ? 5.535 11.736 -15.928 1.00 88.31 194 ASP A O 1
ATOM 1506 N N . PRO A 1 195 ? 3.641 11.565 -14.698 1.00 87.81 195 PRO A N 1
ATOM 1507 C CA . PRO A 1 195 ? 2.911 10.782 -15.690 1.00 87.81 195 PRO A CA 1
ATOM 1508 C C . PRO A 1 195 ? 2.593 11.556 -16.977 1.00 87.81 195 PRO A C 1
ATOM 1510 O O . PRO A 1 195 ? 2.140 10.956 -17.950 1.00 87.81 195 PRO A O 1
ATOM 1513 N N . LYS A 1 196 ? 2.814 12.879 -17.011 1.00 90.19 196 LYS A N 1
ATOM 1514 C CA . LYS A 1 196 ? 2.655 13.697 -18.224 1.00 90.19 196 LYS A CA 1
ATOM 1515 C C . LYS A 1 196 ? 3.908 13.698 -19.097 1.00 90.19 196 LYS A C 1
ATOM 1517 O O . LYS A 1 196 ? 3.837 14.117 -20.253 1.00 90.19 196 LYS A O 1
ATOM 1522 N N . SER A 1 197 ? 5.046 13.260 -18.561 1.00 92.94 197 SER A N 1
ATOM 1523 C CA . SER A 1 197 ? 6.275 13.103 -19.335 1.00 92.94 197 SER A CA 1
ATOM 1524 C C . SER A 1 197 ? 6.246 11.813 -20.167 1.00 92.94 197 SER A C 1
ATOM 1526 O O . SER A 1 197 ? 5.383 10.951 -19.994 1.00 92.94 197 SER A O 1
ATOM 1528 N N . SER A 1 198 ? 7.168 11.671 -21.122 1.00 94.44 198 SER A N 1
ATOM 1529 C CA . SER A 1 198 ? 7.193 10.490 -21.987 1.00 94.44 198 SER A CA 1
ATOM 1530 C C . SER A 1 198 ? 7.538 9.215 -21.213 1.00 94.44 198 SER A C 1
ATOM 1532 O O . SER A 1 198 ? 8.359 9.211 -20.296 1.00 94.44 198 SER A O 1
ATOM 1534 N N . VAL A 1 199 ? 6.935 8.100 -21.624 1.00 95.38 199 VAL A N 1
ATOM 1535 C CA . VAL A 1 199 ? 7.273 6.768 -21.114 1.00 95.38 199 VAL A CA 1
ATOM 1536 C C . VAL A 1 199 ? 8.587 6.301 -21.741 1.00 95.38 199 VAL A C 1
ATOM 1538 O O . VAL A 1 199 ? 8.719 6.260 -22.963 1.00 95.38 199 VAL A O 1
ATOM 1541 N N . VAL A 1 200 ? 9.552 5.931 -20.899 1.00 95.56 200 VAL A N 1
ATOM 1542 C CA . VAL A 1 200 ? 10.877 5.432 -21.305 1.00 95.56 200 VAL A CA 1
ATOM 1543 C C . VAL A 1 200 ? 10.900 3.906 -21.357 1.00 95.56 200 VAL A C 1
ATOM 1545 O O . VAL A 1 200 ? 11.454 3.319 -22.285 1.00 95.56 200 VAL A O 1
ATOM 1548 N N . LYS A 1 201 ? 10.328 3.252 -20.342 1.00 95.62 201 LYS A N 1
ATOM 1549 C CA . LYS A 1 201 ? 10.341 1.793 -20.175 1.00 95.62 201 LYS A CA 1
ATOM 1550 C C . LYS A 1 201 ? 9.142 1.360 -19.338 1.00 95.62 201 LYS A C 1
ATOM 1552 O O . LYS A 1 201 ? 8.784 2.051 -18.387 1.00 95.62 201 LYS A O 1
ATOM 1557 N N . THR A 1 202 ? 8.573 0.197 -19.633 1.00 96.88 202 THR A N 1
ATOM 1558 C CA . THR A 1 202 ? 7.554 -0.439 -18.792 1.00 96.88 202 THR A CA 1
ATOM 1559 C C . THR A 1 202 ? 7.952 -1.862 -18.408 1.00 96.88 202 THR A C 1
ATOM 1561 O O . THR A 1 202 ? 8.731 -2.536 -19.092 1.00 96.88 202 THR A O 1
ATOM 1564 N N . ARG A 1 203 ? 7.440 -2.335 -17.269 1.00 96.56 203 ARG A N 1
ATOM 1565 C CA . ARG A 1 203 ? 7.620 -3.717 -16.812 1.00 96.56 203 ARG A CA 1
ATOM 1566 C C . ARG A 1 203 ? 6.372 -4.208 -16.093 1.00 96.56 203 ARG A C 1
ATOM 1568 O O . ARG A 1 203 ? 5.874 -3.523 -15.208 1.00 96.56 203 ARG A O 1
ATOM 1575 N N . ARG A 1 204 ? 5.892 -5.410 -16.427 1.00 96.62 204 ARG A N 1
ATOM 1576 C CA . ARG A 1 204 ? 4.849 -6.066 -15.629 1.00 96.62 204 ARG A CA 1
ATOM 1577 C C . ARG A 1 204 ? 5.446 -6.535 -14.302 1.00 96.62 204 ARG A C 1
ATOM 1579 O O . ARG A 1 204 ? 6.505 -7.159 -14.288 1.00 96.62 204 ARG A O 1
ATOM 1586 N N . LEU A 1 205 ? 4.762 -6.237 -13.207 1.00 96.81 205 LEU A N 1
ATOM 1587 C CA . LEU A 1 205 ? 5.007 -6.779 -11.878 1.00 96.81 205 LEU A CA 1
ATOM 1588 C C . LEU A 1 205 ? 3.935 -7.815 -11.558 1.00 96.81 205 LEU A C 1
ATOM 1590 O O . LEU A 1 205 ? 2.772 -7.643 -11.922 1.00 96.81 205 LEU A O 1
ATOM 1594 N N . CYS A 1 206 ? 4.332 -8.863 -10.847 1.00 96.94 206 CYS A N 1
ATOM 1595 C CA . CYS A 1 206 ? 3.455 -9.956 -10.450 1.00 96.94 206 CYS A CA 1
ATOM 1596 C C . CYS A 1 206 ? 3.317 -10.006 -8.929 1.00 96.94 206 CYS A C 1
ATOM 1598 O O . CYS A 1 206 ? 4.257 -9.610 -8.228 1.00 96.94 206 CYS A O 1
ATOM 1600 N N . PRO A 1 207 ? 2.184 -10.508 -8.410 1.00 96.69 207 PRO A N 1
ATOM 1601 C CA . PRO A 1 207 ? 2.058 -10.773 -6.988 1.00 96.69 207 PRO A CA 1
ATOM 1602 C C . PRO A 1 207 ? 3.063 -11.861 -6.574 1.00 96.69 207 PRO A C 1
ATOM 1604 O O . PRO A 1 207 ? 3.076 -12.973 -7.103 1.00 96.69 207 PRO A O 1
ATOM 1607 N N . TYR A 1 208 ? 3.923 -11.545 -5.610 1.00 96.25 208 TYR A N 1
ATOM 1608 C CA . TYR A 1 208 ? 4.914 -12.462 -5.056 1.00 96.25 208 TYR A CA 1
ATOM 1609 C C . TYR A 1 208 ? 4.228 -13.744 -4.532 1.00 96.25 208 TYR A C 1
ATOM 1611 O O . TYR A 1 208 ? 3.197 -13.654 -3.858 1.00 96.25 208 TYR A O 1
ATOM 1619 N N . PRO A 1 209 ? 4.777 -14.950 -4.789 1.00 94.56 209 PRO A N 1
ATOM 1620 C CA . PRO A 1 209 ? 6.135 -15.238 -5.265 1.00 94.56 209 PRO A CA 1
ATOM 1621 C C . PRO A 1 209 ? 6.310 -15.306 -6.788 1.00 94.56 209 PRO A C 1
ATOM 1623 O O . PRO A 1 209 ? 7.385 -15.698 -7.244 1.00 94.56 209 PRO A O 1
ATOM 1626 N N . GLN A 1 210 ? 5.295 -14.956 -7.583 1.00 94.81 210 GLN A N 1
ATOM 1627 C CA . GLN A 1 210 ? 5.446 -14.930 -9.036 1.00 94.81 210 GLN A CA 1
ATOM 1628 C C . GLN A 1 210 ? 6.438 -13.843 -9.455 1.00 94.81 210 GLN A C 1
ATOM 1630 O O . GLN A 1 210 ? 6.513 -12.767 -8.859 1.00 94.81 210 GLN A O 1
ATOM 1635 N N . VAL A 1 211 ? 7.181 -14.121 -10.523 1.00 91.44 211 VAL A N 1
ATOM 1636 C CA . VAL A 1 211 ? 8.105 -13.176 -11.152 1.00 91.44 211 VAL A CA 1
ATOM 1637 C C . VAL A 1 211 ? 7.749 -13.093 -12.626 1.00 91.44 211 VAL A C 1
ATOM 1639 O O . VAL A 1 211 ? 7.581 -14.119 -13.281 1.00 91.44 211 VAL A O 1
ATOM 1642 N N . ALA A 1 212 ? 7.641 -11.871 -13.143 1.00 92.94 212 ALA A N 1
ATOM 1643 C CA . ALA A 1 212 ? 7.260 -11.637 -14.526 1.00 92.94 212 ALA A CA 1
ATOM 1644 C C . ALA A 1 212 ? 8.262 -12.274 -15.503 1.00 92.94 212 ALA A C 1
ATOM 1646 O O . ALA A 1 212 ? 9.464 -11.993 -15.453 1.00 92.94 212 ALA A O 1
ATOM 1647 N N . ALA A 1 213 ? 7.764 -13.104 -16.418 1.00 92.94 213 ALA A N 1
ATOM 1648 C CA . ALA A 1 213 ? 8.561 -13.823 -17.403 1.00 92.94 213 ALA A CA 1
ATOM 1649 C C . ALA A 1 213 ? 8.446 -13.166 -18.785 1.00 92.94 213 ALA A C 1
ATOM 1651 O O . ALA A 1 213 ? 7.348 -12.973 -19.298 1.00 92.94 213 ALA A O 1
ATOM 1652 N N . TRP A 1 214 ? 9.585 -12.834 -19.405 1.00 92.31 214 TRP A N 1
ATOM 1653 C CA . TRP A 1 214 ? 9.624 -12.277 -20.761 1.00 92.31 214 TRP A CA 1
ATOM 1654 C C . TRP A 1 214 ? 9.347 -13.358 -21.812 1.00 92.31 214 TRP A C 1
ATOM 1656 O O . TRP A 1 214 ? 10.019 -14.392 -21.837 1.00 92.31 214 TRP A O 1
ATOM 1666 N N . ASN A 1 215 ? 8.436 -13.080 -22.745 1.00 90.00 215 ASN A N 1
ATOM 1667 C CA . ASN A 1 215 ? 8.054 -13.986 -23.831 1.00 90.00 215 ASN A CA 1
ATOM 1668 C C . ASN A 1 215 ? 9.140 -14.187 -24.913 1.00 90.00 215 ASN A C 1
ATOM 1670 O O . ASN A 1 215 ? 8.958 -15.011 -25.814 1.00 90.00 215 ASN A O 1
ATOM 1674 N N . ARG A 1 216 ? 10.254 -13.434 -24.842 1.00 88.81 216 ARG A N 1
ATOM 1675 C CA . ARG A 1 216 ? 11.404 -13.439 -25.774 1.00 88.81 216 ARG A CA 1
ATOM 1676 C C . ARG A 1 216 ? 11.074 -13.113 -27.238 1.00 88.81 216 ARG A C 1
ATOM 1678 O O . ARG A 1 216 ? 11.908 -13.351 -28.108 1.00 88.81 216 ARG A O 1
ATOM 1685 N N . ARG A 1 217 ? 9.879 -12.591 -27.527 1.00 84.88 217 ARG A N 1
ATOM 1686 C CA . ARG A 1 217 ? 9.416 -12.274 -28.890 1.00 84.88 217 ARG A CA 1
ATOM 1687 C C . ARG A 1 217 ? 9.288 -10.774 -29.152 1.00 84.88 217 ARG A C 1
ATOM 1689 O O . ARG A 1 217 ? 9.563 -10.354 -30.269 1.00 84.88 217 ARG A O 1
ATOM 1696 N N . GLY A 1 218 ? 8.916 -9.976 -28.151 1.00 87.38 218 GLY A N 1
ATOM 1697 C CA . GLY A 1 218 ? 8.882 -8.510 -28.256 1.00 87.38 218 GLY A CA 1
ATOM 1698 C C . GLY A 1 218 ? 9.980 -7.815 -27.450 1.00 87.38 218 GLY A C 1
ATOM 1699 O O . GLY A 1 218 ? 10.788 -8.469 -26.796 1.00 87.38 218 GLY A O 1
ATOM 1700 N N . GLY A 1 219 ? 10.030 -6.482 -27.493 1.00 91.50 219 GLY A N 1
ATOM 1701 C CA . GLY A 1 219 ? 11.063 -5.700 -26.810 1.00 91.50 219 GLY A CA 1
ATOM 1702 C C . GLY A 1 219 ? 11.067 -5.913 -25.292 1.00 91.50 219 GLY A C 1
ATOM 1703 O O . GLY A 1 219 ? 10.029 -5.848 -24.640 1.00 91.50 219 GLY A O 1
ATOM 1704 N N . ALA A 1 220 ? 12.250 -6.109 -24.703 1.00 89.94 220 ALA A N 1
ATOM 1705 C CA . ALA A 1 220 ? 12.405 -6.334 -23.260 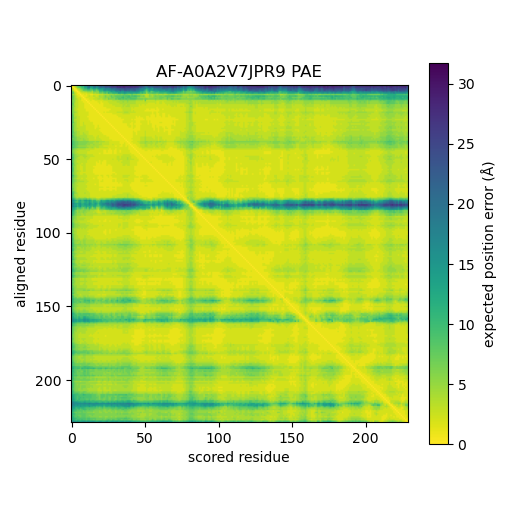1.00 89.94 220 ALA A CA 1
ATOM 1706 C C . ALA A 1 220 ? 12.019 -5.118 -22.385 1.00 89.94 220 ALA A C 1
ATOM 1708 O O . ALA A 1 220 ? 11.944 -5.247 -21.162 1.00 89.94 220 ALA A O 1
ATOM 1709 N N . GLN A 1 221 ? 11.788 -3.954 -22.996 1.00 92.06 221 GLN A N 1
ATOM 1710 C CA . GLN A 1 221 ? 11.401 -2.706 -22.329 1.00 92.06 221 GLN A CA 1
ATOM 1711 C C . GLN A 1 221 ? 9.891 -2.439 -22.345 1.00 92.06 221 GLN A C 1
ATOM 1713 O O . GLN A 1 221 ? 9.466 -1.371 -21.913 1.00 92.06 221 GLN A O 1
ATOM 1718 N N . ASP A 1 222 ? 9.107 -3.386 -22.858 1.00 94.56 222 ASP A N 1
ATOM 1719 C CA . ASP A 1 222 ? 7.660 -3.281 -22.987 1.00 94.56 222 ASP A CA 1
ATOM 1720 C C . ASP A 1 222 ? 6.976 -4.357 -22.134 1.00 94.56 222 ASP A C 1
ATOM 1722 O O . ASP A 1 222 ? 7.166 -5.559 -22.348 1.00 94.56 222 ASP A O 1
ATOM 1726 N N . ALA A 1 223 ? 6.177 -3.906 -21.165 1.00 95.00 223 ALA A N 1
ATOM 1727 C CA . ALA A 1 223 ? 5.413 -4.737 -20.244 1.00 95.00 223 ALA A CA 1
ATOM 1728 C C . ALA A 1 223 ? 4.462 -5.716 -20.944 1.00 95.00 223 ALA A C 1
ATOM 1730 O O . ALA A 1 223 ? 4.229 -6.789 -20.390 1.00 95.00 223 ALA A O 1
ATOM 1731 N N . ALA A 1 224 ? 3.972 -5.411 -22.152 1.00 94.44 224 ALA A N 1
ATOM 1732 C CA . ALA A 1 224 ? 3.101 -6.310 -22.915 1.00 94.44 224 ALA A CA 1
ATOM 1733 C C . ALA A 1 224 ? 3.788 -7.636 -23.290 1.00 94.44 224 ALA A C 1
ATOM 1735 O O . ALA A 1 224 ? 3.126 -8.615 -23.624 1.00 94.44 224 ALA A O 1
ATOM 1736 N N . ASN A 1 225 ? 5.122 -7.686 -23.211 1.00 95.19 225 ASN A N 1
ATOM 1737 C CA . ASN A 1 225 ? 5.905 -8.885 -23.486 1.00 95.19 225 ASN A CA 1
ATOM 1738 C C . ASN A 1 225 ? 6.214 -9.721 -22.238 1.00 95.19 225 ASN A C 1
ATOM 1740 O O . ASN A 1 225 ? 7.025 -10.646 -22.322 1.00 95.19 225 ASN A O 1
ATOM 1744 N N . TYR A 1 226 ? 5.609 -9.396 -21.094 1.00 95.12 226 TYR A N 1
ATOM 1745 C CA . TYR A 1 226 ? 5.817 -10.080 -19.823 1.00 95.12 226 TYR A CA 1
ATOM 1746 C C . TYR A 1 226 ? 4.511 -10.647 -19.275 1.00 95.12 226 TYR A C 1
ATOM 1748 O O . TYR A 1 226 ? 3.488 -9.967 -19.261 1.00 95.12 226 TYR A O 1
ATOM 1756 N N . GLU A 1 227 ? 4.574 -11.864 -18.743 1.00 93.31 227 GLU A N 1
ATOM 1757 C CA . GLU A 1 227 ? 3.429 -12.559 -18.147 1.00 93.31 227 GLU A CA 1
ATOM 1758 C C . GLU A 1 227 ? 3.752 -13.019 -16.723 1.00 93.31 227 GLU A C 1
ATOM 1760 O O . GLU A 1 227 ? 4.916 -13.254 -16.385 1.00 93.31 227 GLU A O 1
ATOM 1765 N N . CYS A 1 228 ? 2.720 -13.132 -15.885 1.00 92.94 228 CYS A N 1
ATOM 1766 C CA . CYS A 1 228 ? 2.831 -13.713 -14.550 1.00 92.94 228 CYS A CA 1
ATOM 1767 C C . CYS A 1 228 ? 2.529 -15.215 -14.642 1.00 92.94 228 CYS A C 1
ATOM 1769 O O . CYS A 1 228 ? 1.392 -15.555 -14.971 1.00 92.94 228 CYS A O 1
ATOM 1771 N N . PRO A 1 229 ? 3.528 -16.093 -14.434 1.00 86.44 229 PRO A N 1
ATOM 1772 C CA . PRO A 1 229 ? 3.370 -17.538 -14.580 1.00 86.44 229 PRO A CA 1
ATOM 1773 C C . PRO A 1 229 ? 2.564 -18.188 -13.448 1.00 86.44 229 PRO A C 1
ATOM 1775 O O . PRO A 1 229 ? 2.533 -17.638 -12.321 1.00 86.44 229 PRO A O 1
#

Secondary structure (DSSP, 8-state):
---TTTTTTT-HHHHHIIIIIHHHHHHHHHHHHHHHHHSS--S--EEEEETHHHHHHHHHHHH-TTS-SEEEEES--TT-SSS-------HHHHHTT-EEEEEEETTS-THHHHHHHHHHHHHH-HHHHHTTEEEEEETT--SSS-SSS--BSS-S--TT--TTT-HHHHHHHHHHH------EEEEEESSTT-TTSPEEEEEEE-STT--PEE-SSS-TT-GGGEE--